Protein AF-A0A959JKE0-F1 (afdb_monomer_lite)

Secondary structure (DSSP, 8-state):
-HHHHHHHTT-TTTHHHHHHHHHHHHHHHHHHHHHHHTT-HHHHHHHHHHHHHHHHHHHHHHHHHHHHHHHHHHHS--S-------S--------PPPHHHHHHHHHHHHHHHHHHHHHHHHHS---HHHHHHHHHHHHHHHHHHHHHHHHHHHTT---HHHHHHHHHHHHHHHHHHTT---HHHHHHHHHHHHHHHHHHHHHHHHHHHHHH---PPP----PPPHHHHHHHHHHHHHHHHHHHS-----HHHHHHHHHHHHHHHHT-

Sequence (268 aa):
EDTLVALSNRNSDIEAFVMDKVHEIKYNLKESIDLLEARDVANGQERQRRTMKNVNDLALMMNESLENAQKQQSAGMPGSQMCNKPGGKGSGNSGGKPMDKITQGQQGLNESMQGMKDKMDKDGKNSAKDFAQAAARQAALRKALEELQGEKKEQGKGSEALDEIINNMDKIETELVNKRLNYETLKRMKDIETKLLEAEKAERQRELDEKRKSETAKDLPREVPNNIQEYLKKRQSEAEMYRSVTPSLKPYFKGLVDEYYHNVKSKK

Radius of gyration: 40.57 Å; chains: 1; bounding box: 83×71×111 Å

Foldseek 3Di:
DCVLQVVLVVPVVCNVVSVVLVVLLVVLQVVLVVCVVVVVNVSSVVSVVSNVVSVVVNVVVVVVVVVVVVVCVVVPDDDDDDPDPPDDDDDDPDPADQLVVLLVLLVVLLVLLVVQVVCCVPPVDDDLVSLVVSLVSLVVSLVSLVVVQVVCVVVVNHDVLSVVLSVLSVVLSVCSNVVHRDPVSSVSSVVSSVSSVVVNVVVVVVVVVVVVPDDDPDPDPPDDPPVVVVVVVVVVVVVVVVVVDDPPDDPVVVVVVVVVVVVVVVVD

pLDDT: mean 78.15, std 15.46, range [29.2, 96.12]

Structure (mmCIF, N/CA/C/O backbone):
data_AF-A0A959JKE0-F1
#
_entry.id   AF-A0A959JKE0-F1
#
loop_
_atom_site.group_PDB
_atom_site.id
_atom_site.type_symbol
_atom_site.label_atom_id
_atom_site.label_alt_id
_atom_site.label_comp_id
_atom_site.label_asym_id
_atom_site.label_entity_id
_atom_site.label_seq_id
_atom_site.pdbx_PDB_ins_code
_atom_site.Cartn_x
_atom_site.Cartn_y
_atom_site.Cartn_z
_atom_site.occupancy
_atom_site.B_iso_or_equiv
_atom_site.auth_seq_id
_atom_site.auth_comp_id
_atom_site.auth_asym_id
_atom_site.auth_atom_id
_atom_site.pdbx_PDB_model_num
ATOM 1 N N . GLU A 1 1 ? 6.530 -35.537 -15.701 1.00 51.47 1 GLU A N 1
ATOM 2 C CA . GLU A 1 1 ? 5.963 -35.009 -16.963 1.00 51.47 1 GLU A CA 1
ATOM 3 C C . GLU A 1 1 ? 4.459 -34.839 -16.849 1.00 51.47 1 GLU A C 1
ATOM 5 O O . GLU A 1 1 ? 3.981 -33.736 -17.075 1.00 51.47 1 GLU A O 1
ATOM 10 N N . ASP A 1 2 ? 3.751 -35.863 -16.368 1.00 55.09 2 ASP A N 1
ATOM 11 C CA . ASP A 1 2 ? 2.288 -35.849 -16.217 1.00 55.09 2 ASP A CA 1
ATOM 12 C C . ASP A 1 2 ? 1.711 -34.660 -15.445 1.00 55.09 2 ASP A C 1
ATOM 14 O O . ASP A 1 2 ? 0.627 -34.200 -15.772 1.00 55.09 2 ASP A O 1
ATOM 18 N N . THR A 1 3 ? 2.418 -34.102 -14.462 1.00 62.59 3 THR A N 1
ATOM 19 C CA . THR A 1 3 ? 1.923 -32.956 -13.683 1.00 62.59 3 THR A CA 1
ATOM 20 C C . THR A 1 3 ? 1.958 -31.633 -14.449 1.00 62.59 3 THR A C 1
ATOM 22 O O . THR A 1 3 ? 1.024 -30.849 -14.325 1.00 62.59 3 THR A O 1
ATOM 25 N N . LEU A 1 4 ? 2.990 -31.388 -15.264 1.00 60.16 4 LEU A N 1
ATOM 26 C CA . LEU A 1 4 ? 3.107 -30.189 -16.109 1.00 60.16 4 LEU A CA 1
ATOM 27 C C . LEU A 1 4 ? 2.159 -30.265 -17.306 1.00 60.16 4 LEU A C 1
ATOM 29 O O . LEU A 1 4 ? 1.491 -29.286 -17.624 1.00 60.16 4 LEU A O 1
ATOM 33 N N . VAL A 1 5 ? 2.052 -31.451 -17.910 1.00 61.19 5 VAL A N 1
ATOM 34 C CA . VAL A 1 5 ? 1.108 -31.731 -18.998 1.00 61.19 5 VAL A CA 1
ATOM 35 C C . VAL A 1 5 ? -0.338 -31.622 -18.501 1.00 61.19 5 VAL A C 1
ATOM 37 O O . VAL A 1 5 ? -1.156 -30.961 -19.130 1.00 61.19 5 VAL A O 1
ATOM 40 N N . ALA A 1 6 ? -0.659 -32.165 -17.322 1.00 59.91 6 ALA A N 1
ATOM 41 C CA . ALA A 1 6 ? -1.996 -32.037 -16.740 1.00 59.91 6 ALA A CA 1
ATOM 42 C C . ALA A 1 6 ? -2.356 -30.592 -16.348 1.00 59.91 6 ALA A C 1
ATOM 44 O O . ALA A 1 6 ? -3.530 -30.224 -16.412 1.00 59.91 6 ALA A O 1
ATOM 45 N N . LEU A 1 7 ? -1.376 -29.777 -15.935 1.00 57.88 7 LEU A N 1
ATOM 46 C CA . LEU A 1 7 ? -1.589 -28.358 -15.629 1.00 57.88 7 LEU A CA 1
ATOM 47 C C . LEU A 1 7 ? -1.808 -27.538 -16.910 1.00 57.88 7 LEU A C 1
ATOM 49 O O . LEU A 1 7 ? -2.709 -26.708 -16.964 1.00 57.88 7 LEU A O 1
ATOM 53 N N . SER A 1 8 ? -1.010 -27.826 -17.939 1.00 57.91 8 SER A N 1
ATOM 54 C CA . SER A 1 8 ? -1.093 -27.255 -19.284 1.00 57.91 8 SER A CA 1
ATOM 55 C C . SER A 1 8 ? -2.461 -27.507 -19.926 1.00 57.91 8 SER A C 1
ATOM 57 O O . SER A 1 8 ? -3.128 -26.570 -20.345 1.00 57.91 8 SER A O 1
ATOM 59 N N . ASN A 1 9 ? -2.951 -28.749 -19.882 1.00 57.84 9 ASN A N 1
ATOM 60 C CA . ASN A 1 9 ? -4.243 -29.129 -20.471 1.00 57.84 9 ASN A CA 1
ATOM 61 C C . ASN A 1 9 ? -5.458 -28.481 -19.777 1.00 57.84 9 ASN A C 1
ATOM 63 O O . ASN A 1 9 ? -6.570 -28.528 -20.300 1.00 57.84 9 ASN A O 1
ATOM 67 N N . ARG A 1 10 ? -5.287 -27.915 -18.573 1.00 58.91 10 ARG A N 1
ATOM 68 C CA . ARG A 1 10 ? -6.351 -27.193 -17.854 1.00 58.91 10 ARG A CA 1
ATOM 69 C C . ARG A 1 10 ? -6.475 -25.733 -18.269 1.00 58.91 10 ARG A C 1
ATOM 71 O O . ARG A 1 10 ? -7.485 -25.117 -17.939 1.00 58.91 10 ARG A O 1
ATOM 78 N N . ASN A 1 11 ? -5.468 -25.179 -18.938 1.00 61.31 11 ASN A N 1
ATOM 79 C CA . ASN A 1 11 ? -5.440 -23.779 -19.323 1.00 61.31 11 ASN A CA 1
ATOM 80 C C . ASN A 1 11 ? -4.884 -23.665 -20.750 1.00 61.31 11 ASN A C 1
ATOM 82 O O . ASN A 1 11 ? -3.677 -23.554 -20.962 1.00 61.31 11 ASN A O 1
ATOM 86 N N . SER A 1 12 ? -5.789 -23.729 -21.730 1.00 65.50 12 SER A N 1
ATOM 87 C CA . SER A 1 12 ? -5.483 -23.804 -23.168 1.00 65.50 12 SER A CA 1
ATOM 88 C C . SER A 1 12 ? -4.599 -22.661 -23.679 1.00 65.50 12 SER A C 1
ATOM 90 O O . SER A 1 12 ? -3.885 -22.825 -24.664 1.00 65.50 12 SER A O 1
ATOM 92 N N . ASP A 1 13 ? -4.602 -21.519 -22.991 1.00 65.56 13 ASP A N 1
ATOM 93 C CA . ASP A 1 13 ? -3.873 -20.315 -23.400 1.00 65.56 13 ASP A CA 1
ATOM 94 C C . ASP A 1 13 ? -2.356 -20.408 -23.161 1.00 65.56 13 ASP A C 1
ATOM 96 O O . ASP A 1 13 ? -1.587 -19.678 -23.785 1.00 65.56 13 ASP A O 1
ATOM 100 N N . ILE A 1 14 ? -1.902 -21.309 -22.281 1.00 72.00 14 ILE A N 1
ATOM 101 C CA . ILE A 1 14 ? -0.477 -21.462 -21.928 1.00 72.00 14 ILE A CA 1
ATOM 102 C C . ILE A 1 14 ? 0.140 -22.769 -22.437 1.00 72.00 14 ILE A C 1
ATOM 104 O O . ILE A 1 14 ? 1.357 -22.947 -22.368 1.00 72.00 14 ILE A O 1
ATOM 108 N N . GLU A 1 15 ? -0.675 -23.675 -22.975 1.00 74.38 15 GLU A N 1
ATOM 109 C CA . GLU A 1 15 ? -0.274 -25.038 -23.322 1.00 74.38 15 GLU A CA 1
ATOM 110 C C . GLU A 1 15 ? 0.848 -25.095 -24.362 1.00 74.38 15 GLU A C 1
ATOM 112 O O . GLU A 1 15 ? 1.877 -25.739 -24.141 1.00 74.38 15 GLU A O 1
ATOM 117 N N . ALA A 1 16 ? 0.699 -24.356 -25.464 1.00 79.06 16 ALA A N 1
ATOM 118 C CA . ALA A 1 16 ? 1.686 -24.341 -26.541 1.00 79.06 16 ALA A CA 1
ATOM 119 C C . ALA A 1 16 ? 3.067 -23.865 -26.058 1.00 79.06 16 ALA A C 1
ATOM 121 O O . ALA A 1 16 ? 4.090 -24.426 -26.445 1.00 79.06 16 ALA A O 1
ATOM 122 N N . PHE A 1 17 ? 3.100 -22.872 -25.165 1.00 80.69 17 PHE A N 1
ATOM 123 C CA . PHE A 1 17 ? 4.345 -22.325 -24.630 1.00 80.69 17 PHE A CA 1
ATOM 124 C C . PHE A 1 17 ? 5.009 -23.266 -23.615 1.00 80.69 17 PHE A C 1
ATOM 126 O O . PHE A 1 17 ? 6.226 -23.447 -23.649 1.00 80.69 17 PHE A O 1
ATOM 133 N N . VAL A 1 18 ? 4.229 -23.897 -22.724 1.00 81.94 18 VAL A N 1
ATOM 134 C CA . VAL A 1 18 ? 4.760 -24.891 -21.771 1.00 81.94 18 VAL A CA 1
ATOM 135 C C . VAL A 1 18 ? 5.381 -26.064 -22.519 1.00 81.94 18 VAL A C 1
ATOM 137 O O . VAL A 1 18 ? 6.495 -26.474 -22.194 1.00 81.94 18 VAL A O 1
ATOM 140 N N . MET A 1 19 ? 4.688 -26.591 -23.529 1.00 82.50 19 MET A N 1
ATOM 141 C CA . MET A 1 19 ? 5.170 -27.732 -24.307 1.00 82.50 19 MET A CA 1
ATOM 142 C C . MET A 1 19 ? 6.446 -27.407 -25.078 1.00 82.50 19 MET A C 1
ATOM 144 O O . MET A 1 19 ? 7.389 -28.200 -25.047 1.00 82.50 19 MET A O 1
ATOM 148 N N . ASP A 1 20 ? 6.504 -26.229 -25.698 1.00 85.88 20 ASP A N 1
ATOM 149 C CA . ASP A 1 20 ? 7.690 -25.752 -26.405 1.00 85.88 20 ASP A CA 1
ATOM 150 C C . ASP A 1 20 ? 8.896 -25.638 -25.457 1.00 85.88 20 ASP A C 1
ATOM 152 O O . ASP A 1 20 ? 9.941 -26.252 -25.682 1.00 85.88 20 ASP A O 1
ATOM 156 N N . LYS A 1 21 ? 8.729 -24.978 -24.302 1.00 87.62 21 LYS A N 1
ATOM 157 C CA . LYS A 1 21 ? 9.812 -24.831 -23.317 1.00 87.62 21 LYS A CA 1
ATOM 158 C C . LYS A 1 21 ? 10.261 -26.159 -22.724 1.00 87.62 21 LYS A C 1
ATOM 160 O O . LYS A 1 21 ? 11.461 -26.389 -22.587 1.00 87.62 21 LYS A O 1
ATOM 165 N N . VAL A 1 22 ? 9.331 -27.057 -22.401 1.00 88.81 22 VAL A N 1
ATOM 166 C CA . VAL A 1 22 ? 9.660 -28.402 -21.908 1.00 88.81 22 VAL A CA 1
ATOM 167 C C . VAL A 1 22 ? 10.432 -29.194 -22.965 1.00 88.81 22 VAL A C 1
ATOM 169 O O . VAL A 1 22 ? 11.399 -29.878 -22.623 1.00 88.81 22 VAL A O 1
ATOM 172 N N . HIS A 1 23 ? 10.057 -29.083 -24.241 1.00 90.25 23 HIS A N 1
ATOM 173 C CA . HIS A 1 23 ? 10.779 -29.728 -25.332 1.00 90.25 23 HIS A CA 1
ATOM 174 C C . HIS A 1 23 ? 12.205 -29.180 -25.466 1.00 90.25 23 HIS A C 1
ATOM 176 O O . HIS A 1 23 ? 13.163 -29.956 -25.478 1.00 90.25 23 HIS A O 1
ATOM 182 N N . GLU A 1 24 ? 12.373 -27.856 -25.466 1.00 90.50 24 GLU A N 1
ATOM 183 C CA . GLU A 1 24 ? 13.693 -27.225 -25.535 1.00 90.50 24 GLU A CA 1
ATOM 184 C C . GLU A 1 24 ? 14.582 -27.574 -24.328 1.00 90.50 24 GLU A C 1
ATOM 186 O O . GLU A 1 24 ? 15.791 -27.762 -24.487 1.00 90.50 24 GLU A O 1
ATOM 191 N N . ILE A 1 25 ? 14.012 -27.662 -23.120 1.00 92.88 25 ILE A N 1
ATOM 192 C CA . ILE A 1 25 ? 14.727 -28.076 -21.902 1.00 92.88 25 ILE A CA 1
ATOM 193 C C . ILE A 1 25 ? 15.246 -29.501 -22.070 1.00 92.88 25 ILE A C 1
ATOM 195 O O . ILE A 1 25 ? 16.433 -29.739 -21.861 1.00 92.88 25 ILE A O 1
ATOM 199 N N . LYS A 1 26 ? 14.389 -30.444 -22.481 1.00 92.00 26 LYS A N 1
ATOM 200 C CA . LYS A 1 26 ? 14.789 -31.845 -22.673 1.00 92.00 26 LYS A CA 1
ATOM 201 C C . LYS A 1 26 ? 15.846 -31.991 -23.758 1.00 92.00 26 LYS A C 1
ATOM 203 O O . LYS A 1 26 ? 16.821 -32.708 -23.553 1.00 92.00 26 LYS A O 1
ATOM 208 N N . TYR A 1 27 ? 15.664 -31.301 -24.882 1.00 94.31 27 TYR A N 1
ATOM 209 C CA . TYR A 1 27 ? 16.602 -31.336 -25.997 1.00 94.31 27 TYR A CA 1
ATOM 210 C C . TYR A 1 27 ? 17.987 -30.832 -25.575 1.00 94.31 27 TYR A C 1
ATOM 212 O O . TYR A 1 27 ? 18.976 -31.543 -25.727 1.00 94.31 27 TYR A O 1
ATOM 220 N N . ASN A 1 28 ? 18.067 -29.635 -24.979 1.00 94.44 28 ASN A N 1
ATOM 221 C CA . ASN A 1 28 ? 19.353 -29.069 -24.566 1.00 94.44 28 ASN A CA 1
ATOM 222 C C . ASN A 1 28 ? 19.976 -29.825 -23.388 1.00 94.44 28 ASN A C 1
ATOM 224 O O . ASN A 1 28 ? 21.196 -29.924 -23.321 1.00 94.44 28 ASN A O 1
ATOM 228 N N . LEU A 1 29 ? 19.171 -30.380 -22.477 1.00 93.06 29 LEU A N 1
ATOM 229 C CA . LEU A 1 29 ? 19.678 -31.201 -21.382 1.00 93.06 29 LEU A CA 1
ATOM 230 C C . LEU A 1 29 ? 20.298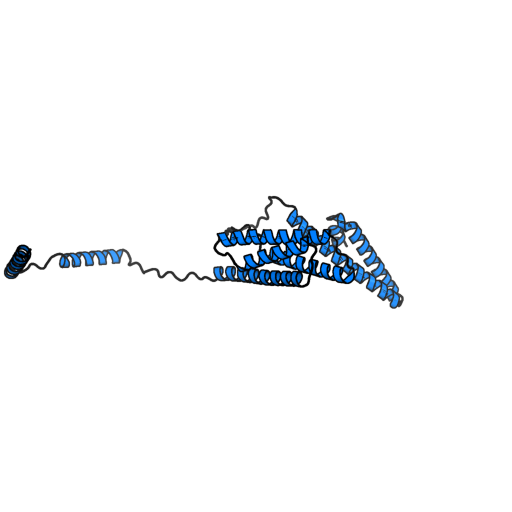 -32.500 -21.906 1.00 93.06 29 LEU A C 1
ATOM 232 O O . LEU A 1 29 ? 21.411 -32.830 -21.508 1.00 93.06 29 LEU A O 1
ATOM 236 N N . LYS A 1 30 ? 19.627 -33.195 -22.830 1.00 95.88 30 LYS A N 1
ATOM 237 C CA . LYS A 1 30 ? 20.151 -34.420 -23.441 1.00 95.88 30 LYS A CA 1
ATOM 238 C C . LYS A 1 30 ? 21.443 -34.154 -24.217 1.00 95.88 30 LYS A C 1
ATOM 240 O O . LYS A 1 30 ? 22.459 -34.759 -23.909 1.00 95.88 30 LYS A O 1
ATOM 245 N N . GLU A 1 31 ? 21.431 -33.169 -25.113 1.00 96.12 31 GLU A N 1
ATOM 246 C CA . GLU A 1 31 ? 22.627 -32.762 -25.863 1.00 96.12 31 GLU A CA 1
ATOM 247 C C . GLU A 1 31 ? 23.769 -32.326 -24.938 1.00 96.12 31 GLU A C 1
ATOM 249 O O . GLU A 1 31 ? 24.928 -32.624 -25.200 1.00 96.12 31 GLU A O 1
ATOM 254 N N . SER A 1 32 ? 23.470 -31.647 -23.821 1.00 96.00 32 SER A N 1
ATOM 255 C CA . SER A 1 32 ? 24.512 -31.284 -22.855 1.00 96.00 32 SER A CA 1
ATOM 256 C C . SER A 1 32 ? 25.169 -32.508 -22.222 1.00 96.00 32 SER A C 1
ATOM 258 O O . SER A 1 32 ? 26.376 -32.491 -22.014 1.00 96.00 32 SER A O 1
ATOM 260 N N . ILE A 1 33 ? 24.405 -33.566 -21.939 1.00 93.62 33 ILE A N 1
ATOM 261 C CA . ILE A 1 33 ? 24.932 -34.809 -21.366 1.00 93.62 33 ILE A CA 1
ATOM 262 C C . ILE A 1 33 ? 25.794 -35.530 -22.404 1.00 93.62 33 ILE A C 1
ATOM 264 O O . ILE A 1 33 ? 26.927 -35.877 -22.085 1.00 93.62 33 ILE A O 1
ATOM 268 N N . ASP A 1 34 ? 25.308 -35.655 -23.642 1.00 95.81 34 ASP A N 1
ATOM 269 C CA . ASP A 1 34 ? 26.030 -36.315 -24.738 1.00 95.81 34 ASP A CA 1
ATOM 270 C C . ASP A 1 34 ? 27.361 -35.588 -25.048 1.00 95.81 34 ASP A C 1
ATOM 272 O O . ASP A 1 34 ? 28.412 -36.215 -25.207 1.00 95.81 34 ASP A O 1
ATOM 276 N N . LEU A 1 35 ? 27.359 -34.248 -25.045 1.00 95.69 35 LEU A N 1
ATOM 277 C CA . LEU A 1 35 ? 28.565 -33.427 -25.227 1.00 95.69 35 LEU A CA 1
ATOM 278 C C . LEU A 1 35 ? 29.542 -33.549 -24.051 1.00 95.69 35 LEU A C 1
ATOM 280 O O . LEU A 1 35 ? 30.754 -33.630 -24.258 1.00 95.69 35 LEU A O 1
ATOM 284 N N . LEU A 1 36 ? 29.038 -33.585 -22.814 1.00 92.19 36 LEU A N 1
ATOM 285 C CA . LEU A 1 36 ? 29.873 -33.769 -21.625 1.00 92.19 36 LEU A CA 1
ATOM 286 C C . LEU A 1 36 ? 30.485 -35.177 -21.567 1.00 92.19 36 LEU A C 1
ATOM 288 O O . LEU A 1 36 ? 31.644 -35.309 -21.169 1.00 92.19 36 LEU A O 1
ATOM 292 N N . GLU A 1 37 ? 29.758 -36.207 -22.006 1.00 94.38 37 GLU A N 1
ATOM 293 C CA . GLU A 1 37 ? 30.261 -37.579 -22.150 1.00 94.38 37 GLU A CA 1
ATOM 294 C C . GLU A 1 37 ? 31.375 -37.654 -23.206 1.00 94.38 37 GLU A C 1
ATOM 296 O O . GLU A 1 37 ? 32.423 -38.259 -22.971 1.00 94.38 37 GLU A O 1
ATOM 301 N N . ALA A 1 38 ? 31.218 -36.927 -24.315 1.00 95.25 38 ALA A N 1
ATOM 302 C CA . ALA A 1 38 ? 32.244 -36.761 -25.344 1.00 95.25 38 ALA A CA 1
ATOM 303 C C . ALA A 1 38 ? 33.410 -35.827 -24.941 1.00 95.25 38 ALA A C 1
ATOM 305 O O . ALA A 1 38 ? 34.308 -35.589 -25.750 1.00 95.25 38 ALA A O 1
ATOM 306 N N . ARG A 1 39 ? 33.431 -35.307 -23.699 1.00 93.94 39 ARG A N 1
ATOM 307 C CA . ARG A 1 39 ? 34.392 -34.309 -23.178 1.00 93.94 39 ARG A CA 1
ATOM 308 C C . ARG A 1 39 ? 34.401 -32.961 -23.915 1.00 93.94 39 ARG A C 1
ATOM 310 O O . ARG A 1 39 ? 35.318 -32.163 -23.712 1.00 93.94 39 ARG A O 1
ATOM 317 N N . ASP A 1 40 ? 33.372 -32.647 -24.693 1.00 94.62 40 ASP A N 1
ATOM 318 C CA . ASP A 1 40 ? 33.167 -31.314 -25.262 1.00 94.62 40 ASP A CA 1
ATOM 319 C C . ASP A 1 40 ? 32.500 -30.388 -24.230 1.00 94.62 40 ASP A C 1
ATOM 321 O O . ASP A 1 40 ? 31.307 -30.071 -24.263 1.00 94.62 40 ASP A O 1
ATOM 325 N N . VAL A 1 41 ? 33.305 -29.979 -23.248 1.00 91.69 41 VAL A N 1
ATOM 326 C CA . VAL A 1 41 ? 32.841 -29.216 -22.082 1.00 91.69 41 VAL A CA 1
ATOM 327 C C . VAL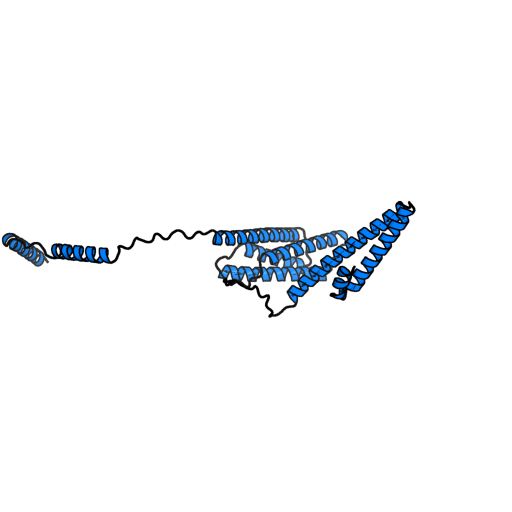 A 1 41 ? 32.309 -27.838 -22.474 1.00 91.69 41 VAL A C 1
ATOM 329 O O . VAL A 1 41 ? 31.348 -27.369 -21.870 1.00 91.69 41 VAL A O 1
ATOM 332 N N . ALA A 1 42 ? 32.893 -27.191 -23.485 1.00 91.75 42 ALA A N 1
ATOM 333 C CA . ALA A 1 42 ? 32.505 -25.839 -23.883 1.00 91.75 42 ALA A CA 1
ATOM 334 C C . ALA A 1 42 ? 31.080 -25.809 -24.457 1.00 91.75 42 ALA A C 1
ATOM 336 O O . ALA A 1 42 ? 30.241 -25.029 -23.997 1.00 91.75 42 ALA A O 1
ATOM 337 N N . ASN A 1 43 ? 30.779 -26.705 -25.403 1.00 90.81 43 ASN A N 1
ATOM 338 C CA . ASN A 1 43 ? 29.440 -26.798 -25.983 1.00 90.81 43 ASN A CA 1
ATOM 339 C C . ASN A 1 43 ? 28.434 -27.390 -24.981 1.00 90.81 43 ASN A C 1
ATOM 341 O O . ASN A 1 43 ? 27.292 -26.926 -24.904 1.00 90.81 43 ASN A O 1
ATOM 345 N N . GLY A 1 44 ? 28.859 -28.350 -24.149 1.00 93.06 44 GLY A N 1
ATOM 346 C CA . GLY A 1 44 ? 28.035 -28.907 -23.073 1.00 93.06 44 GLY A CA 1
ATOM 347 C C . GLY A 1 44 ? 27.580 -27.848 -22.062 1.00 93.06 44 GLY A C 1
ATOM 348 O O . GLY A 1 44 ? 26.393 -27.766 -21.739 1.00 93.06 44 GLY A O 1
ATOM 349 N N . GLN A 1 45 ? 28.488 -26.969 -21.623 1.00 89.88 45 GLN A N 1
ATOM 350 C CA . GLN A 1 45 ? 28.175 -25.851 -20.724 1.00 89.88 45 GLN A CA 1
ATOM 351 C C . GLN A 1 45 ? 27.219 -24.837 -21.358 1.00 89.88 45 GLN A C 1
ATOM 353 O O . GLN A 1 45 ? 26.306 -24.342 -20.689 1.00 89.88 45 GLN A O 1
ATOM 358 N N . GLU A 1 46 ? 27.385 -24.533 -22.647 1.00 92.31 46 GLU A N 1
ATOM 359 C CA . GLU A 1 46 ? 26.475 -23.627 -23.347 1.00 92.31 46 GLU A CA 1
ATOM 360 C C . GLU A 1 46 ? 25.045 -24.185 -23.373 1.00 92.31 46 GLU A C 1
ATOM 362 O O . GLU A 1 46 ? 24.086 -23.470 -23.055 1.00 92.31 46 GLU A O 1
ATOM 367 N N . ARG A 1 47 ? 24.899 -25.476 -23.695 1.00 93.69 47 ARG A N 1
ATOM 368 C CA . ARG A 1 47 ? 23.612 -26.184 -23.681 1.00 93.69 47 ARG A CA 1
ATOM 369 C C . ARG A 1 47 ? 23.002 -26.211 -22.284 1.00 93.69 47 ARG A C 1
ATOM 371 O O . ARG A 1 47 ? 21.828 -25.878 -22.141 1.00 93.69 47 ARG A O 1
ATOM 378 N N . GLN A 1 48 ? 23.799 -26.474 -21.250 1.00 90.31 48 GLN A N 1
ATOM 379 C CA . GLN A 1 48 ? 23.360 -26.393 -19.854 1.00 90.31 48 GLN A CA 1
ATOM 380 C C . GLN A 1 48 ? 22.826 -25.000 -19.489 1.00 90.31 48 GLN A C 1
ATOM 382 O O . GLN A 1 48 ? 21.771 -24.875 -18.865 1.00 90.31 48 GLN A O 1
ATOM 387 N N . ARG A 1 49 ? 23.505 -23.931 -19.924 1.00 88.44 49 ARG A N 1
ATOM 388 C CA . ARG A 1 49 ? 23.055 -22.551 -19.689 1.00 88.44 49 ARG A CA 1
ATOM 389 C C . ARG A 1 49 ? 21.732 -22.253 -20.399 1.00 88.44 49 ARG A C 1
ATOM 391 O O . ARG A 1 49 ? 20.886 -21.558 -19.838 1.00 88.44 49 ARG A O 1
ATOM 398 N N . ARG A 1 50 ? 21.530 -22.789 -21.609 1.00 89.25 50 ARG A N 1
ATOM 399 C CA . ARG A 1 50 ? 20.250 -22.696 -22.337 1.00 89.25 50 ARG A CA 1
ATOM 400 C C . ARG A 1 50 ? 19.135 -23.443 -21.603 1.00 89.25 50 ARG A C 1
ATOM 402 O O . ARG A 1 50 ? 18.047 -22.895 -21.466 1.00 89.25 50 ARG A O 1
ATOM 409 N N . THR A 1 51 ? 19.420 -24.621 -21.051 1.00 92.56 51 THR A N 1
ATOM 410 C CA . THR A 1 51 ? 18.481 -25.358 -20.193 1.00 92.56 51 THR A CA 1
ATOM 411 C C . THR A 1 51 ? 18.073 -24.525 -18.976 1.00 92.56 51 THR A C 1
ATOM 413 O O . THR A 1 51 ? 16.882 -24.355 -18.736 1.00 92.56 51 THR A O 1
ATOM 416 N N . MET A 1 52 ? 19.029 -23.928 -18.256 1.00 88.00 52 MET A N 1
ATOM 417 C CA . MET A 1 52 ? 18.737 -23.077 -17.091 1.00 88.00 52 MET A CA 1
ATOM 418 C C . MET A 1 52 ? 17.912 -21.838 -17.453 1.00 88.00 52 MET A C 1
ATOM 420 O O . MET A 1 52 ? 16.992 -21.475 -16.724 1.00 88.00 52 MET A O 1
ATOM 424 N N . LYS A 1 53 ? 18.201 -21.210 -18.600 1.00 89.25 53 LYS A N 1
ATOM 425 C CA . LYS A 1 53 ? 17.393 -20.100 -19.118 1.00 89.25 53 LYS A CA 1
ATOM 426 C C . LYS A 1 53 ? 15.950 -20.545 -19.366 1.00 89.25 53 LYS A C 1
ATOM 428 O O . LYS A 1 53 ? 15.030 -19.916 -18.862 1.00 89.25 53 LYS A O 1
ATOM 433 N N . ASN A 1 54 ? 15.759 -21.650 -20.081 1.00 88.44 54 ASN A N 1
ATOM 434 C CA . ASN A 1 54 ? 14.426 -22.132 -20.426 1.00 88.44 54 ASN A CA 1
ATOM 435 C C . ASN A 1 54 ? 13.626 -22.596 -19.199 1.00 88.44 54 ASN A C 1
ATOM 437 O O . ASN A 1 54 ? 12.412 -22.422 -19.172 1.00 88.44 54 ASN A O 1
ATOM 441 N N . VAL A 1 55 ? 14.288 -23.136 -18.170 1.00 87.44 55 VAL A N 1
ATOM 442 C CA . VAL A 1 55 ? 13.658 -23.454 -16.875 1.00 87.44 55 VAL A CA 1
ATOM 443 C C . VAL A 1 55 ? 13.173 -22.185 -16.171 1.00 87.44 55 VAL A C 1
ATOM 445 O O . VAL A 1 55 ? 12.054 -22.166 -15.664 1.00 87.44 55 VAL A O 1
ATOM 448 N N . ASN A 1 56 ? 13.974 -21.117 -16.169 1.00 84.75 56 ASN A N 1
ATOM 449 C CA . ASN A 1 56 ? 13.575 -19.838 -15.580 1.00 84.75 56 ASN A CA 1
ATOM 450 C C . ASN A 1 56 ? 12.427 -19.184 -16.360 1.00 84.75 56 ASN A C 1
ATOM 452 O O . ASN A 1 56 ? 11.476 -18.711 -15.743 1.00 84.75 56 ASN A O 1
ATOM 456 N N . ASP A 1 57 ? 12.486 -19.210 -17.694 1.00 83.19 57 ASP A N 1
ATOM 457 C CA . ASP A 1 57 ? 11.422 -18.693 -18.563 1.00 83.19 57 ASP A CA 1
ATOM 458 C C . ASP A 1 57 ? 10.106 -19.467 -18.338 1.00 83.19 57 ASP A C 1
ATOM 460 O O . ASP A 1 57 ? 9.032 -18.870 -18.251 1.00 83.19 57 ASP A O 1
ATOM 464 N N . LEU A 1 58 ? 10.182 -20.794 -18.171 1.00 84.62 58 LEU A N 1
ATOM 465 C CA . LEU A 1 58 ? 9.031 -21.636 -17.838 1.00 84.62 58 LEU A CA 1
ATOM 466 C C . LEU A 1 58 ? 8.467 -21.305 -16.448 1.00 84.62 58 LEU A C 1
ATOM 468 O O . LEU A 1 58 ? 7.258 -21.145 -16.306 1.00 84.62 58 LEU A O 1
ATOM 472 N N . ALA A 1 59 ? 9.321 -21.172 -15.430 1.00 81.62 59 ALA A N 1
ATOM 473 C CA . ALA A 1 59 ? 8.899 -20.849 -14.068 1.00 81.62 59 ALA A CA 1
ATOM 474 C C . ALA A 1 59 ? 8.251 -19.458 -13.971 1.00 81.62 59 ALA A C 1
ATOM 476 O O . ALA A 1 59 ? 7.239 -19.296 -13.289 1.00 81.62 59 ALA A O 1
ATOM 477 N N . LEU A 1 60 ? 8.804 -18.471 -14.683 1.00 82.31 60 LEU A N 1
ATOM 478 C CA . LEU A 1 60 ? 8.246 -17.124 -14.761 1.00 82.31 60 LEU A CA 1
ATOM 479 C C . LEU A 1 60 ? 6.842 -17.150 -15.370 1.00 82.31 60 LEU A C 1
ATOM 481 O O . LEU A 1 60 ? 5.907 -16.632 -14.767 1.00 82.31 60 LEU A O 1
ATOM 485 N N . MET A 1 61 ? 6.676 -17.828 -16.507 1.00 79.81 61 MET A N 1
ATOM 486 C CA . MET A 1 61 ? 5.373 -17.932 -17.164 1.00 79.81 61 MET A CA 1
ATOM 487 C C . MET A 1 61 ? 4.362 -18.695 -16.295 1.00 79.81 61 MET A C 1
ATOM 489 O O . MET A 1 61 ? 3.213 -18.279 -16.164 1.00 79.81 61 MET A O 1
ATOM 493 N N . MET A 1 62 ? 4.782 -19.770 -15.618 1.00 76.25 62 MET A N 1
ATOM 494 C CA . MET A 1 62 ? 3.908 -20.491 -14.687 1.00 76.25 62 MET A CA 1
ATOM 495 C C . MET A 1 62 ? 3.436 -19.598 -13.531 1.00 76.25 62 MET A C 1
ATOM 497 O O . MET A 1 62 ? 2.246 -19.626 -13.213 1.00 76.25 62 MET A O 1
ATOM 501 N N . ASN A 1 63 ? 4.318 -18.771 -12.960 1.00 75.81 63 ASN A N 1
ATOM 502 C CA . ASN A 1 63 ? 3.955 -17.797 -11.926 1.00 75.81 63 ASN A CA 1
ATOM 503 C C . ASN A 1 63 ? 2.982 -16.733 -12.451 1.00 75.81 63 ASN A C 1
ATOM 505 O O . ASN A 1 63 ? 1.964 -16.481 -11.810 1.00 75.81 63 ASN A O 1
ATOM 509 N N . GLU A 1 64 ? 3.235 -16.170 -13.634 1.00 74.06 64 GLU A N 1
ATOM 510 C CA . GLU A 1 64 ? 2.334 -15.199 -14.269 1.00 74.06 64 GLU A CA 1
ATOM 511 C C . GLU A 1 64 ? 0.961 -15.814 -14.578 1.00 74.06 64 GLU A C 1
ATOM 513 O O . GLU A 1 64 ? -0.076 -15.181 -14.368 1.00 74.06 64 GLU A O 1
ATOM 518 N N . SER A 1 65 ? 0.924 -17.072 -15.026 1.00 71.88 65 SER A N 1
ATOM 519 C CA . SER A 1 65 ? -0.327 -17.783 -15.302 1.00 71.88 65 SER A CA 1
ATOM 520 C C . SER A 1 65 ? -1.121 -18.086 -14.027 1.00 71.88 65 SER A C 1
ATOM 522 O O . SER A 1 65 ? -2.342 -17.944 -14.028 1.00 71.88 65 SER A O 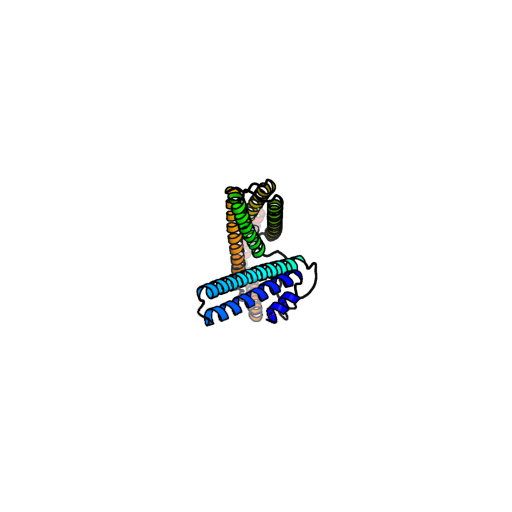1
ATOM 524 N N . LEU A 1 66 ? -0.446 -18.446 -12.927 1.00 67.00 66 LEU A N 1
ATOM 525 C CA . LEU A 1 66 ? -1.067 -18.677 -11.621 1.00 67.00 66 LEU A CA 1
ATOM 526 C C . LEU A 1 66 ? -1.622 -17.378 -11.046 1.00 67.00 66 LEU A C 1
ATOM 528 O O . LEU A 1 66 ? -2.744 -17.356 -10.544 1.00 67.00 66 LEU A O 1
ATOM 532 N N . GLU A 1 67 ? -0.873 -16.286 -11.171 1.00 71.19 67 GLU A N 1
ATOM 533 C CA . GLU A 1 67 ? -1.310 -14.968 -10.731 1.00 71.19 67 GLU A CA 1
ATOM 534 C C . GLU A 1 67 ? -2.517 -14.481 -11.547 1.00 71.19 67 GLU A C 1
ATOM 536 O O . GLU A 1 67 ? -3.494 -13.982 -10.983 1.00 71.19 67 GLU A O 1
ATOM 541 N N . ASN A 1 68 ? -2.501 -14.684 -12.868 1.00 66.44 68 ASN A N 1
ATOM 542 C CA . ASN A 1 68 ? -3.631 -14.368 -13.739 1.00 66.44 68 ASN A CA 1
ATOM 543 C C . ASN A 1 68 ? -4.851 -15.247 -13.433 1.00 66.44 68 ASN A C 1
ATOM 545 O O . ASN A 1 68 ? -5.954 -14.717 -13.315 1.00 66.44 68 ASN A O 1
ATOM 549 N N . ALA A 1 69 ? -4.668 -16.550 -13.206 1.00 64.25 69 ALA A N 1
ATOM 550 C CA . ALA A 1 69 ? -5.743 -17.460 -12.817 1.00 64.25 69 ALA A CA 1
ATOM 551 C C . ALA A 1 69 ? -6.346 -17.088 -11.451 1.00 64.25 69 ALA A C 1
ATOM 553 O O . ALA A 1 69 ? -7.566 -17.066 -11.299 1.00 64.25 69 ALA A O 1
ATOM 554 N N . GLN A 1 70 ? -5.520 -16.711 -10.472 1.00 60.88 70 GLN A N 1
ATOM 555 C CA . GLN A 1 70 ? -5.969 -16.265 -9.151 1.00 60.88 70 GLN A CA 1
ATOM 556 C C . GLN A 1 70 ? -6.713 -14.920 -9.224 1.00 60.88 70 GLN A C 1
ATOM 558 O O . GLN A 1 70 ? -7.729 -14.725 -8.546 1.00 60.88 70 GLN A O 1
ATOM 563 N N . LYS A 1 71 ? -6.267 -14.005 -10.096 1.00 67.06 71 LYS A N 1
ATOM 564 C CA . LYS A 1 71 ? -6.964 -12.742 -10.394 1.00 67.06 71 LYS A CA 1
ATOM 565 C C . LYS A 1 71 ? -8.290 -12.972 -11.115 1.00 67.06 71 LYS A C 1
ATOM 567 O O . LYS A 1 71 ? -9.277 -12.325 -10.777 1.00 67.06 71 LYS A O 1
ATOM 572 N N . GLN A 1 72 ? -8.349 -13.916 -12.049 1.00 54.91 72 GLN A N 1
ATOM 573 C CA . GLN A 1 72 ? -9.560 -14.238 -12.804 1.00 54.91 72 GLN A CA 1
ATOM 574 C C . GLN A 1 72 ? -10.579 -15.009 -11.952 1.00 54.91 72 GLN A C 1
ATOM 576 O O . GLN A 1 72 ? -11.774 -14.732 -12.027 1.00 54.91 72 GLN A O 1
ATOM 581 N N . GLN A 1 73 ? -10.120 -15.863 -11.035 1.00 48.56 73 GLN A N 1
ATOM 582 C CA . GLN A 1 73 ? -10.958 -16.493 -10.011 1.00 48.56 73 GLN A CA 1
ATOM 583 C C . GLN A 1 73 ? -11.495 -15.474 -8.989 1.00 48.56 73 GLN A C 1
ATOM 585 O O . GLN A 1 73 ? -12.599 -15.635 -8.477 1.00 48.56 73 GLN A O 1
ATOM 590 N N . SER A 1 74 ? -10.758 -14.385 -8.746 1.00 50.12 74 SER A N 1
ATOM 591 C CA . SER A 1 74 ? -11.202 -13.270 -7.894 1.00 50.12 74 SER A CA 1
ATOM 592 C C . SER A 1 74 ? -12.136 -12.282 -8.611 1.00 50.12 74 SER A C 1
ATOM 594 O O . SER A 1 74 ? -12.871 -11.555 -7.947 1.00 50.12 74 SER A O 1
ATOM 596 N N . ALA A 1 75 ? -12.124 -12.248 -9.947 1.00 48.50 75 ALA A N 1
ATOM 597 C CA . ALA A 1 75 ? -12.948 -11.356 -10.768 1.00 48.50 75 ALA A CA 1
ATOM 598 C C . ALA A 1 75 ? -14.194 -12.039 -11.374 1.00 48.50 75 ALA A C 1
ATOM 600 O O . ALA A 1 75 ? -15.091 -11.350 -11.854 1.00 48.50 75 ALA A O 1
ATOM 601 N N . GLY A 1 76 ? -14.259 -13.376 -11.359 1.00 41.47 76 GLY A N 1
ATOM 602 C CA . GLY A 1 76 ? -15.241 -14.174 -12.104 1.00 41.47 76 GLY A CA 1
ATOM 603 C C . GLY A 1 76 ? -16.424 -14.763 -11.326 1.00 41.47 76 GLY A C 1
ATOM 604 O O . GLY A 1 76 ? -17.200 -15.495 -11.931 1.00 41.47 76 GLY A O 1
ATOM 605 N N . MET A 1 77 ? -16.609 -14.486 -10.028 1.00 41.47 77 MET A N 1
ATOM 606 C CA . MET A 1 77 ? -17.785 -14.979 -9.285 1.00 41.47 77 MET A CA 1
ATOM 607 C C . MET A 1 77 ? -18.671 -13.852 -8.735 1.00 41.47 77 MET A C 1
ATOM 609 O O . MET A 1 77 ? -18.431 -13.360 -7.630 1.00 41.47 77 MET A O 1
ATOM 613 N N . PRO A 1 78 ? -19.757 -13.487 -9.440 1.00 45.47 78 PRO A N 1
ATOM 614 C CA . PRO A 1 78 ? -20.928 -12.901 -8.814 1.00 45.47 78 PRO A CA 1
ATOM 615 C C . PRO A 1 78 ? -21.776 -14.025 -8.193 1.00 45.47 78 PRO A C 1
ATOM 617 O O . PRO A 1 78 ? -22.511 -14.712 -8.888 1.00 45.47 78 PRO A O 1
ATOM 620 N N . GLY A 1 79 ? -21.692 -14.192 -6.871 1.00 44.28 79 GLY A N 1
ATOM 621 C CA . GLY A 1 79 ? -22.714 -14.891 -6.083 1.00 44.28 79 GLY A CA 1
ATOM 622 C C . GLY A 1 79 ? -22.686 -16.430 -6.071 1.00 44.28 79 GLY A C 1
ATOM 623 O O . GLY A 1 79 ? -22.760 -17.108 -7.086 1.00 44.28 79 GLY A O 1
ATOM 624 N N . SER A 1 80 ? -22.718 -16.969 -4.849 1.00 50.44 80 SER A N 1
ATOM 625 C CA . SER A 1 80 ? -23.074 -18.348 -4.474 1.00 50.44 80 SER A CA 1
ATOM 626 C C . SER A 1 80 ? -22.168 -19.490 -4.965 1.00 50.44 80 SER A C 1
ATOM 628 O O . SER A 1 80 ? -22.369 -20.049 -6.033 1.00 50.44 80 SER A O 1
ATOM 630 N N . GLN A 1 81 ? -21.268 -19.956 -4.093 1.00 36.47 81 GLN A N 1
ATOM 631 C CA . GLN A 1 81 ? -21.339 -21.323 -3.558 1.00 36.47 81 GLN A CA 1
ATOM 632 C C . GLN A 1 81 ? -20.336 -21.538 -2.416 1.00 36.47 81 GLN A C 1
ATOM 634 O O . GLN A 1 81 ? -19.139 -21.296 -2.513 1.00 36.47 81 GLN A O 1
ATOM 639 N N . MET A 1 82 ? -20.920 -21.985 -1.310 1.00 38.72 82 MET A N 1
ATOM 640 C CA . MET A 1 82 ? -20.358 -22.598 -0.114 1.00 38.72 82 MET A CA 1
ATOM 641 C C . MET A 1 82 ? -18.986 -23.280 -0.278 1.00 38.72 82 MET A C 1
ATOM 643 O O . MET A 1 82 ? -18.865 -24.287 -0.969 1.00 38.72 82 MET A O 1
ATOM 647 N N . CYS A 1 83 ? -18.011 -22.863 0.534 1.00 36.31 83 CYS A N 1
ATOM 648 C CA . CYS A 1 83 ? -17.136 -23.823 1.201 1.00 36.31 83 CYS A CA 1
ATOM 649 C C . CYS A 1 83 ? -17.700 -24.046 2.608 1.00 36.31 83 CYS A C 1
ATOM 651 O O . CYS A 1 83 ? -17.658 -23.163 3.467 1.00 36.31 83 CYS A O 1
ATOM 653 N N . ASN A 1 84 ? -18.292 -25.222 2.808 1.00 38.06 84 ASN A N 1
ATOM 654 C CA . ASN A 1 84 ? -18.694 -25.718 4.113 1.00 38.06 84 ASN A CA 1
ATOM 655 C C . ASN A 1 84 ? -17.448 -25.924 4.977 1.00 38.06 84 ASN A C 1
ATOM 657 O O . ASN A 1 84 ? -16.708 -26.887 4.797 1.00 38.06 84 ASN A O 1
ATOM 661 N N . LYS A 1 85 ? -17.258 -25.047 5.961 1.00 39.19 85 LYS A N 1
ATOM 662 C CA . LYS A 1 85 ? -16.504 -25.371 7.169 1.00 39.19 85 LYS A CA 1
ATOM 663 C C . LYS A 1 85 ? -17.453 -26.148 8.094 1.00 39.19 85 LYS A C 1
ATOM 665 O O . LYS A 1 85 ? -18.405 -25.542 8.590 1.00 39.19 85 LYS A O 1
ATOM 670 N N . PRO A 1 86 ? -17.275 -27.464 8.319 1.00 34.12 86 PRO A N 1
ATOM 671 C CA . PRO A 1 86 ? -18.081 -28.163 9.303 1.00 34.12 86 PRO A CA 1
ATOM 672 C C . PRO A 1 86 ? -17.618 -27.713 10.690 1.00 34.12 86 PRO A C 1
ATOM 674 O O . PRO A 1 86 ? -16.485 -27.954 11.093 1.00 34.12 86 PRO A O 1
ATOM 677 N N . GLY A 1 87 ? -18.519 -27.050 11.410 1.00 29.20 87 GLY A N 1
ATOM 678 C CA . GLY A 1 87 ? -18.407 -26.848 12.851 1.00 29.20 87 GLY A CA 1
ATOM 679 C C . GLY A 1 87 ? -17.766 -25.529 13.272 1.00 29.20 87 GLY A C 1
ATOM 680 O O . GLY A 1 87 ? -16.563 -25.319 13.144 1.00 29.20 87 GLY A O 1
ATOM 681 N N . GLY A 1 88 ? -18.593 -24.670 13.866 1.00 30.69 88 GLY A N 1
ATOM 682 C CA . GLY A 1 88 ? -18.141 -23.528 14.656 1.00 30.69 88 GLY A CA 1
ATOM 683 C C . GLY A 1 88 ? -18.967 -22.278 14.407 1.00 30.69 88 GLY A C 1
ATOM 684 O O . GLY A 1 88 ? -18.527 -21.380 13.699 1.00 30.69 88 GLY A O 1
ATOM 685 N N . LYS A 1 89 ? -20.163 -22.217 15.006 1.00 39.78 89 LYS A N 1
ATOM 686 C CA . LYS A 1 89 ? -20.908 -20.966 15.197 1.00 39.78 89 LYS A CA 1
ATOM 687 C C . LYS A 1 89 ? -19.989 -19.939 15.868 1.00 39.78 89 LYS A C 1
ATOM 689 O O . LYS A 1 89 ? -19.558 -20.154 16.995 1.00 39.78 89 LYS A O 1
ATOM 694 N N . GLY A 1 90 ? -19.748 -18.825 15.192 1.00 31.03 90 GLY A N 1
ATOM 695 C CA . GLY A 1 90 ? -19.106 -17.644 15.753 1.00 31.03 90 GLY A CA 1
ATOM 696 C C . GLY A 1 90 ? -19.348 -16.468 14.821 1.00 31.03 90 GLY A C 1
ATOM 697 O O . GLY A 1 90 ? -18.961 -16.522 13.659 1.00 31.03 90 GLY A O 1
ATOM 698 N N . SER A 1 91 ? -20.063 -15.460 15.317 1.00 42.31 91 SER A N 1
ATOM 699 C CA . SER A 1 91 ? -20.419 -14.220 14.629 1.00 42.31 91 SER A CA 1
ATOM 700 C C . SER A 1 91 ? -19.260 -13.626 13.825 1.00 42.31 91 SER A C 1
ATOM 702 O O . SER A 1 91 ? -18.212 -13.318 14.384 1.00 42.31 91 SER A O 1
ATOM 704 N N . GLY A 1 92 ? -19.479 -13.412 12.529 1.00 31.84 92 GLY A N 1
ATOM 705 C CA . GLY A 1 92 ? -18.560 -12.710 11.636 1.00 31.84 92 GLY A CA 1
ATOM 706 C C . GLY A 1 92 ? -19.334 -11.722 10.778 1.00 31.84 92 GLY A C 1
ATOM 707 O O . GLY A 1 92 ? -19.574 -11.967 9.603 1.00 31.84 92 GLY A O 1
ATOM 708 N N . ASN A 1 93 ? -19.781 -10.635 11.399 1.00 46.19 93 ASN A N 1
ATOM 709 C CA . ASN A 1 93 ? -20.213 -9.439 10.691 1.00 46.19 93 ASN A CA 1
ATOM 710 C C . ASN A 1 93 ? -18.942 -8.699 10.249 1.00 46.19 93 ASN A C 1
ATOM 712 O O . ASN A 1 93 ? -18.162 -8.359 11.136 1.00 46.19 93 ASN A O 1
ATOM 716 N N . SER A 1 94 ? -18.715 -8.520 8.940 1.00 36.72 94 SER A N 1
ATOM 717 C CA . SER A 1 94 ? -17.928 -7.447 8.277 1.00 36.72 94 SER A CA 1
ATOM 718 C C . SER A 1 94 ? -17.513 -7.906 6.876 1.00 36.72 94 SER A C 1
ATOM 720 O O . SER A 1 94 ? -16.533 -8.627 6.708 1.00 36.72 94 SER A O 1
ATOM 722 N N . GLY A 1 95 ? -18.271 -7.494 5.862 1.00 36.38 95 GLY A N 1
ATOM 723 C CA . GLY A 1 95 ? -17.969 -7.708 4.444 1.00 36.38 95 GLY A CA 1
ATOM 724 C C . GLY A 1 95 ? -16.977 -6.697 3.855 1.00 36.38 95 GLY A C 1
ATOM 725 O O . GLY A 1 95 ? -17.039 -6.442 2.657 1.00 36.38 95 GLY A O 1
ATOM 726 N N . GLY A 1 96 ? -16.084 -6.123 4.665 1.00 45.31 96 GLY A N 1
ATOM 727 C CA . GLY A 1 96 ? -15.073 -5.174 4.205 1.00 45.31 96 GLY A CA 1
ATOM 728 C C . GLY A 1 96 ? -13.906 -5.895 3.530 1.00 45.31 96 GLY A C 1
ATOM 729 O O . GLY A 1 96 ? -13.415 -6.918 4.018 1.00 45.31 96 GLY A O 1
ATOM 730 N N . LYS A 1 97 ? -13.437 -5.385 2.386 1.00 56.00 97 LYS A N 1
ATOM 731 C CA . LYS A 1 97 ? -12.181 -5.858 1.779 1.00 56.00 97 LYS A CA 1
ATOM 732 C C . LYS A 1 97 ? -11.059 -5.718 2.820 1.00 56.00 97 LYS A C 1
ATOM 734 O O . LYS A 1 97 ? -10.924 -4.644 3.393 1.00 56.00 97 LYS A O 1
ATOM 739 N N . PRO A 1 98 ? -10.239 -6.752 3.072 1.00 70.25 98 PRO A N 1
ATOM 740 C CA . PRO A 1 98 ? -9.167 -6.642 4.055 1.00 70.25 98 PRO A CA 1
ATOM 741 C C . PRO A 1 98 ? -8.160 -5.569 3.622 1.00 70.25 98 PRO A C 1
ATOM 743 O O . PRO A 1 98 ? -7.751 -5.556 2.455 1.00 70.25 98 PRO A O 1
ATOM 746 N N . MET A 1 99 ? -7.751 -4.703 4.559 1.00 76.00 99 MET A N 1
ATOM 747 C CA . MET A 1 99 ? -6.714 -3.679 4.345 1.00 76.00 99 MET A CA 1
ATOM 748 C C . MET A 1 99 ? -5.461 -4.271 3.694 1.00 76.00 99 MET A C 1
ATOM 750 O O . MET A 1 99 ? -4.930 -3.671 2.765 1.00 76.00 99 MET A O 1
ATOM 754 N N . ASP A 1 100 ? -5.079 -5.492 4.077 1.00 78.81 100 ASP A N 1
ATOM 755 C CA . ASP A 1 100 ? -3.962 -6.251 3.506 1.00 78.81 100 ASP A CA 1
ATOM 756 C C . ASP A 1 100 ? -3.990 -6.302 1.968 1.00 78.81 100 ASP A C 1
ATOM 758 O O . ASP A 1 100 ? -2.958 -6.170 1.312 1.00 78.81 100 ASP A O 1
ATOM 762 N N . LYS A 1 101 ? -5.175 -6.453 1.358 1.00 82.06 101 LYS A N 1
ATOM 763 C CA . LYS A 1 101 ? -5.311 -6.503 -0.108 1.00 82.06 101 LYS A CA 1
ATOM 764 C C . LYS A 1 101 ? -5.135 -5.134 -0.755 1.00 82.06 101 LYS A C 1
ATOM 766 O O . LYS A 1 101 ? -4.647 -5.058 -1.881 1.00 82.06 101 LYS A O 1
ATOM 771 N N . ILE A 1 102 ? -5.540 -4.065 -0.071 1.00 83.31 102 ILE A N 1
ATOM 772 C CA . ILE A 1 102 ? -5.343 -2.694 -0.551 1.00 83.31 102 ILE A CA 1
ATOM 773 C C . ILE A 1 102 ? -3.855 -2.344 -0.465 1.00 83.31 102 ILE A C 1
ATOM 775 O O . ILE A 1 102 ? -3.301 -1.840 -1.440 1.00 83.31 102 ILE A O 1
ATOM 779 N N . THR A 1 103 ? -3.193 -2.694 0.643 1.00 86.25 103 THR A N 1
ATOM 780 C CA . THR A 1 103 ? -1.746 -2.526 0.813 1.00 86.25 103 THR A CA 1
ATOM 781 C C . THR A 1 103 ? -0.976 -3.269 -0.279 1.00 86.25 103 THR A C 1
ATOM 783 O O . THR A 1 103 ? -0.198 -2.652 -1.001 1.00 86.25 103 THR A O 1
ATOM 786 N N . GLN A 1 104 ? -1.248 -4.563 -0.484 1.00 86.62 104 GLN A N 1
ATOM 787 C CA . GLN A 1 104 ? -0.604 -5.361 -1.539 1.00 86.62 104 GLN A CA 1
ATOM 788 C C . GLN A 1 104 ? -0.862 -4.799 -2.942 1.00 86.62 104 GLN A C 1
ATOM 790 O O . GLN A 1 104 ? 0.039 -4.754 -3.779 1.00 86.62 104 GLN A O 1
ATOM 795 N N . GLY A 1 105 ? -2.087 -4.334 -3.203 1.00 85.56 105 GLY A N 1
ATOM 796 C CA . GLY A 1 105 ? -2.433 -3.694 -4.468 1.00 85.56 105 GLY A CA 1
ATOM 797 C C . GLY A 1 105 ? -1.646 -2.404 -4.715 1.00 85.56 105 GLY A C 1
ATOM 798 O O . GLY A 1 105 ? -1.193 -2.174 -5.837 1.00 85.56 105 GLY A O 1
ATOM 799 N N . GLN A 1 106 ? -1.428 -1.595 -3.675 1.00 86.69 106 GLN A N 1
ATOM 800 C CA . GLN A 1 106 ? -0.601 -0.392 -3.758 1.00 86.69 106 GLN A CA 1
ATOM 801 C C . GLN A 1 106 ? 0.885 -0.725 -3.961 1.00 86.69 106 GLN A C 1
ATOM 803 O O . GLN A 1 106 ? 1.547 -0.041 -4.737 1.00 86.69 106 GLN A O 1
ATOM 808 N N . GLN A 1 107 ? 1.401 -1.786 -3.334 1.00 89.00 107 GLN A N 1
ATOM 809 C CA . GLN A 1 107 ? 2.784 -2.246 -3.529 1.00 89.00 107 GLN A CA 1
ATOM 810 C C . GLN A 1 107 ? 3.050 -2.666 -4.975 1.00 89.00 107 GLN A C 1
ATOM 812 O O . GLN A 1 107 ? 3.964 -2.148 -5.614 1.00 89.00 107 GLN A O 1
ATOM 817 N N . GLY A 1 108 ? 2.192 -3.524 -5.535 1.00 88.06 108 GLY A N 1
ATOM 818 C CA . GLY A 1 108 ? 2.321 -3.936 -6.936 1.00 88.06 108 GLY A CA 1
ATOM 819 C C . GLY A 1 108 ? 2.171 -2.764 -7.914 1.00 88.06 108 GLY A C 1
ATOM 820 O O . GLY A 1 108 ? 2.786 -2.745 -8.983 1.00 88.06 108 GLY A O 1
ATOM 821 N N . LEU A 1 109 ? 1.384 -1.746 -7.552 1.00 87.31 109 LEU A N 1
ATOM 822 C CA . LEU A 1 109 ? 1.288 -0.519 -8.333 1.00 87.31 109 LEU A CA 1
ATOM 823 C C . LEU A 1 109 ? 2.574 0.318 -8.245 1.00 87.31 109 LEU A C 1
ATOM 825 O O . LEU A 1 109 ? 3.040 0.788 -9.281 1.00 87.31 109 LEU A O 1
ATOM 829 N N . ASN A 1 110 ? 3.183 0.455 -7.064 1.00 88.94 110 ASN A N 1
ATOM 830 C CA . ASN A 1 110 ? 4.467 1.142 -6.885 1.00 88.94 110 ASN A CA 1
ATOM 831 C C . ASN A 1 110 ? 5.574 0.499 -7.732 1.00 88.94 110 ASN A C 1
ATOM 833 O O . ASN A 1 110 ? 6.270 1.205 -8.463 1.00 88.94 110 ASN A O 1
ATOM 837 N N . GLU A 1 111 ? 5.688 -0.830 -7.710 1.00 89.44 111 GLU A N 1
ATOM 838 C CA . GLU A 1 111 ? 6.669 -1.572 -8.514 1.00 89.44 111 GLU A CA 1
ATOM 839 C C . GLU A 1 111 ? 6.451 -1.366 -10.019 1.00 89.44 111 GLU A C 1
ATOM 841 O O . GLU A 1 111 ? 7.385 -1.045 -10.760 1.00 89.44 111 GLU A O 1
ATOM 846 N N . SER A 1 112 ? 5.197 -1.471 -10.475 1.00 86.25 112 SER A N 1
ATOM 847 C CA . SER A 1 112 ? 4.839 -1.228 -11.875 1.00 86.25 112 SER A CA 1
ATOM 848 C C . SER A 1 112 ? 5.180 0.199 -12.312 1.00 86.25 112 SER A C 1
ATOM 850 O O . SER A 1 112 ? 5.635 0.407 -13.438 1.00 86.25 112 SER A O 1
ATOM 852 N N . MET A 1 113 ? 4.966 1.187 -11.441 1.00 86.12 113 MET A N 1
ATOM 853 C CA . MET A 1 113 ? 5.267 2.591 -11.720 1.00 86.12 113 MET A CA 1
ATOM 854 C C . MET A 1 113 ? 6.768 2.874 -11.727 1.00 86.12 113 MET A C 1
ATOM 856 O O . MET A 1 113 ? 7.235 3.685 -12.527 1.00 86.12 113 MET A O 1
ATOM 860 N N . GLN A 1 114 ? 7.541 2.177 -10.899 1.00 86.38 114 GLN A N 1
ATOM 861 C CA . GLN A 1 114 ? 8.994 2.286 -10.887 1.00 86.38 114 GLN A CA 1
ATOM 862 C C . GLN A 1 114 ? 9.605 1.700 -12.167 1.00 86.38 114 GLN A C 1
ATOM 864 O O . GLN A 1 114 ? 10.399 2.366 -12.828 1.00 86.38 114 GLN A O 1
ATOM 869 N N . GLY A 1 115 ? 9.122 0.538 -12.619 1.00 85.31 115 GLY A N 1
ATOM 870 C CA . GLY A 1 115 ? 9.504 -0.010 -13.926 1.00 85.31 115 GLY A CA 1
ATOM 871 C C . GLY A 1 115 ? 9.089 0.889 -15.099 1.00 85.31 115 GLY A C 1
ATOM 872 O O . GLY A 1 115 ? 9.801 0.997 -16.098 1.00 85.31 115 GLY A O 1
ATOM 873 N N . MET A 1 116 ? 7.956 1.583 -14.977 1.00 84.38 116 MET A N 1
ATOM 874 C CA . MET A 1 116 ? 7.495 2.561 -15.963 1.00 84.38 116 MET A CA 1
ATOM 875 C C . MET A 1 116 ? 8.363 3.830 -15.978 1.00 84.38 116 MET A C 1
ATOM 877 O O . MET A 1 116 ? 8.600 4.399 -17.045 1.00 84.38 116 MET A O 1
ATOM 881 N N . LYS A 1 117 ? 8.884 4.260 -14.824 1.00 84.00 117 LYS A N 1
ATOM 882 C CA . LYS A 1 117 ? 9.861 5.352 -14.730 1.00 84.00 117 LYS A CA 1
ATOM 883 C C . LYS A 1 117 ? 11.189 4.971 -15.384 1.00 84.00 117 LYS A C 1
ATOM 885 O O . LYS A 1 117 ? 11.696 5.739 -16.196 1.00 84.00 117 LYS A O 1
ATOM 890 N N . ASP A 1 118 ? 11.690 3.770 -15.114 1.00 84.56 118 ASP A N 1
ATOM 891 C CA . ASP A 1 118 ? 12.949 3.282 -15.688 1.00 84.56 118 ASP A CA 1
ATOM 892 C C . ASP A 1 118 ? 12.882 3.163 -17.218 1.00 84.56 118 ASP A C 1
ATOM 894 O O . ASP A 1 118 ? 13.838 3.506 -17.916 1.00 84.56 118 ASP A O 1
ATOM 898 N N . LYS A 1 119 ? 11.740 2.719 -17.760 1.00 83.00 119 LYS A N 1
ATOM 899 C CA . LYS A 1 119 ? 11.487 2.701 -19.212 1.00 83.00 119 LYS A CA 1
ATOM 900 C C . LYS A 1 119 ? 11.395 4.108 -19.804 1.00 83.00 119 LYS A C 1
ATOM 902 O O . LYS A 1 119 ? 11.902 4.343 -20.899 1.00 83.00 119 LYS A O 1
ATOM 907 N N . MET A 1 120 ? 10.792 5.050 -19.077 1.00 79.75 120 MET A N 1
ATOM 908 C CA . MET A 1 120 ? 10.720 6.453 -19.492 1.00 79.75 120 MET A CA 1
ATOM 909 C C . MET A 1 120 ? 12.108 7.084 -19.602 1.00 79.75 120 MET A C 1
ATOM 911 O O . MET A 1 120 ? 12.382 7.770 -20.582 1.00 79.75 120 MET A O 1
ATOM 915 N N . ASP A 1 121 ? 12.970 6.834 -18.615 1.00 79.50 121 ASP A N 1
ATOM 916 C CA . ASP A 1 121 ? 14.305 7.429 -18.543 1.00 79.50 121 ASP A CA 1
ATOM 917 C C . ASP A 1 121 ? 15.289 6.766 -19.533 1.00 79.50 121 ASP A C 1
ATOM 919 O O . ASP A 1 121 ? 16.206 7.434 -20.008 1.00 79.50 121 ASP A O 1
ATOM 923 N N . LYS A 1 122 ? 15.091 5.484 -19.892 1.00 78.56 122 LYS A N 1
ATOM 924 C CA . LYS A 1 122 ? 15.934 4.763 -20.871 1.00 78.56 122 LYS A CA 1
ATOM 925 C C . LYS A 1 122 ? 15.506 4.937 -22.328 1.00 78.56 122 LYS A C 1
ATOM 927 O O . LYS A 1 122 ? 16.350 5.220 -23.170 1.00 78.56 122 LYS A O 1
ATOM 932 N N . ASP A 1 123 ? 14.219 4.763 -22.626 1.00 71.75 123 ASP A N 1
ATOM 933 C CA . ASP A 1 123 ? 13.717 4.660 -24.006 1.00 71.75 123 ASP A CA 1
ATOM 934 C C . ASP A 1 123 ? 12.814 5.836 -24.413 1.00 71.75 123 ASP A C 1
ATOM 936 O O . ASP A 1 123 ? 12.361 5.908 -25.559 1.00 71.75 123 ASP A O 1
ATOM 940 N N . GLY A 1 124 ? 12.498 6.751 -23.484 1.00 66.06 124 GLY A N 1
ATOM 941 C CA . GLY A 1 124 ? 11.617 7.899 -23.730 1.00 66.06 124 GLY A CA 1
ATOM 942 C C . GLY A 1 124 ? 10.180 7.521 -24.113 1.00 66.06 124 GLY A C 1
ATOM 943 O O . GLY A 1 124 ? 9.399 8.383 -24.519 1.00 66.06 124 GLY A O 1
ATOM 944 N N . LYS A 1 125 ? 9.815 6.237 -24.016 1.00 60.97 125 LYS A N 1
ATOM 945 C CA . LYS A 1 125 ? 8.550 5.687 -24.506 1.00 60.97 125 LYS A CA 1
ATOM 946 C C . LYS A 1 125 ? 7.770 5.044 -23.372 1.00 60.97 125 LYS A C 1
ATOM 948 O O . LYS A 1 125 ? 8.033 3.912 -22.990 1.00 60.97 125 LYS A O 1
ATOM 953 N N . ASN A 1 126 ? 6.746 5.759 -22.921 1.00 72.75 126 ASN A N 1
ATOM 954 C CA . ASN A 1 126 ? 5.635 5.192 -22.169 1.00 72.75 126 ASN A CA 1
ATOM 955 C C . ASN A 1 126 ? 4.349 5.388 -22.965 1.00 72.75 126 ASN A C 1
ATOM 957 O O . ASN A 1 126 ? 4.095 6.470 -23.506 1.00 72.75 126 ASN A O 1
ATOM 961 N N . SER A 1 127 ? 3.527 4.346 -23.043 1.00 76.50 127 SER A N 1
ATOM 962 C CA . SER A 1 127 ? 2.287 4.396 -23.807 1.00 76.50 127 SER A CA 1
ATOM 963 C C . SER A 1 127 ? 1.233 5.163 -23.011 1.00 76.50 127 SER A C 1
ATOM 965 O O . SER A 1 127 ? 1.122 5.015 -21.795 1.00 76.50 127 SER A O 1
ATOM 967 N N . ALA A 1 128 ? 0.370 5.929 -23.685 1.00 80.06 128 ALA A N 1
ATOM 968 C CA . ALA A 1 128 ? -0.797 6.534 -23.030 1.00 80.06 128 ALA A CA 1
ATOM 969 C C . ALA A 1 128 ? -1.703 5.477 -22.360 1.00 80.06 128 ALA A C 1
ATOM 971 O O . ALA A 1 128 ? -2.365 5.767 -21.368 1.00 80.06 128 ALA A O 1
ATOM 972 N N . LYS A 1 129 ? -1.681 4.244 -22.884 1.00 81.94 129 LYS A N 1
ATOM 973 C CA . LYS A 1 129 ? -2.360 3.072 -22.326 1.00 81.94 129 LYS A CA 1
ATOM 974 C C . LYS A 1 129 ? -1.810 2.665 -20.954 1.00 81.94 129 LYS A C 1
ATOM 976 O O . LYS A 1 129 ? -2.605 2.352 -20.075 1.00 81.94 129 LYS A O 1
ATOM 981 N N . ASP A 1 130 ? -0.494 2.726 -20.763 1.00 84.50 130 ASP A N 1
ATOM 982 C CA . ASP A 1 130 ? 0.163 2.347 -19.506 1.00 84.50 130 ASP A CA 1
ATOM 983 C C . ASP A 1 130 ? -0.229 3.327 -18.389 1.00 84.50 130 ASP A C 1
ATOM 985 O O . ASP A 1 130 ? -0.645 2.917 -17.307 1.00 84.50 130 ASP A O 1
ATOM 989 N N . PHE A 1 131 ? -0.225 4.631 -18.696 1.00 84.38 131 PHE A N 1
ATOM 990 C CA . PHE A 1 131 ? -0.685 5.676 -17.774 1.00 84.38 131 PHE A CA 1
ATOM 991 C C . PHE A 1 131 ? -2.175 5.551 -17.444 1.00 84.38 131 PHE A C 1
ATOM 993 O O . PHE A 1 131 ? -2.557 5.663 -16.281 1.00 84.38 131 PHE A O 1
ATOM 1000 N N . ALA A 1 132 ? -3.021 5.289 -18.445 1.00 85.00 132 ALA A N 1
ATOM 1001 C CA . ALA A 1 132 ? -4.454 5.100 -18.230 1.00 85.00 132 ALA A CA 1
ATOM 1002 C C . ALA A 1 132 ? -4.743 3.870 -17.354 1.00 85.00 132 ALA A C 1
ATOM 1004 O O . ALA A 1 132 ? -5.598 3.922 -16.472 1.00 85.00 132 ALA A O 1
ATOM 1005 N N . GLN A 1 133 ? -4.004 2.777 -17.559 1.00 86.62 133 GLN A N 1
ATOM 1006 C CA . GLN A 1 133 ? -4.126 1.573 -16.745 1.00 86.62 133 GLN A CA 1
ATOM 1007 C C . GLN A 1 133 ? -3.651 1.805 -15.305 1.00 86.62 133 GLN A C 1
ATOM 1009 O O . GLN A 1 133 ? -4.314 1.354 -14.370 1.00 86.62 133 GLN A O 1
ATOM 1014 N N . ALA A 1 134 ? -2.540 2.520 -15.114 1.00 87.06 134 ALA A N 1
ATOM 1015 C CA . ALA A 1 134 ? -2.045 2.884 -13.790 1.00 87.06 134 ALA A CA 1
ATOM 1016 C C . ALA A 1 134 ? -3.032 3.793 -13.040 1.00 87.06 134 ALA A C 1
ATOM 1018 O O . ALA A 1 134 ? -3.369 3.508 -11.893 1.00 87.06 134 ALA A O 1
ATOM 1019 N N . ALA A 1 135 ? -3.563 4.824 -13.705 1.00 86.38 135 ALA A N 1
ATOM 1020 C CA . ALA A 1 135 ? -4.571 5.716 -13.134 1.00 86.38 135 ALA A CA 1
ATOM 1021 C C . ALA A 1 135 ? -5.852 4.957 -12.749 1.00 86.38 135 ALA A C 1
ATOM 1023 O O . ALA A 1 135 ? -6.373 5.144 -11.654 1.00 86.38 135 ALA A O 1
ATOM 1024 N N . ALA A 1 136 ? -6.326 4.043 -13.604 1.00 86.69 136 ALA A N 1
ATOM 1025 C CA . ALA A 1 136 ? -7.495 3.216 -13.307 1.00 86.69 136 ALA A CA 1
ATOM 1026 C C . ALA A 1 136 ? -7.275 2.298 -12.092 1.00 86.69 136 ALA A C 1
ATOM 1028 O O . ALA A 1 136 ? -8.179 2.128 -11.273 1.00 86.69 136 ALA A O 1
ATOM 1029 N N . ARG A 1 137 ? -6.072 1.721 -11.948 1.00 88.25 137 ARG A N 1
ATOM 1030 C CA . ARG A 1 137 ? -5.706 0.916 -10.771 1.00 88.25 137 ARG A CA 1
ATOM 1031 C C . ARG A 1 137 ? -5.640 1.766 -9.502 1.00 88.25 137 ARG A C 1
ATOM 1033 O O . ARG A 1 137 ? -6.200 1.350 -8.493 1.00 88.25 137 ARG A O 1
ATOM 1040 N N . GLN A 1 138 ? -5.017 2.945 -9.560 1.00 86.44 138 GLN A N 1
ATOM 1041 C CA . GLN A 1 138 ? -4.946 3.872 -8.425 1.00 86.44 138 GLN A CA 1
ATOM 1042 C C . GLN A 1 138 ? -6.353 4.296 -7.970 1.00 86.44 138 GLN A C 1
ATOM 1044 O O . GLN A 1 138 ? -6.662 4.177 -6.789 1.00 86.44 138 GLN A O 1
ATOM 1049 N N . ALA A 1 139 ? -7.235 4.652 -8.910 1.00 88.25 139 ALA A N 1
ATOM 1050 C CA . ALA A 1 139 ? -8.625 5.016 -8.623 1.00 88.25 139 ALA A CA 1
ATOM 1051 C C . ALA A 1 139 ? -9.430 3.870 -7.993 1.00 88.25 139 ALA A C 1
ATOM 1053 O O . ALA A 1 139 ? -10.236 4.085 -7.086 1.00 88.25 139 ALA A O 1
ATOM 1054 N N . ALA A 1 140 ? -9.205 2.630 -8.438 1.00 88.75 140 ALA A N 1
ATOM 1055 C CA . ALA A 1 140 ? -9.837 1.462 -7.833 1.00 88.75 140 ALA A CA 1
ATOM 1056 C C . ALA A 1 140 ? -9.371 1.237 -6.382 1.00 88.75 140 ALA A C 1
ATOM 1058 O O . ALA A 1 140 ? -10.192 0.898 -5.526 1.00 88.75 140 ALA A O 1
ATOM 1059 N N . LEU A 1 141 ? -8.078 1.444 -6.102 1.00 86.56 141 LEU A N 1
ATOM 1060 C CA . LEU A 1 141 ? -7.509 1.353 -4.754 1.00 86.56 141 LEU A CA 1
ATOM 1061 C C . LEU A 1 141 ? -8.032 2.465 -3.846 1.00 86.56 141 LEU A C 1
ATOM 1063 O O . LEU A 1 141 ? -8.469 2.174 -2.734 1.00 86.56 141 LEU A O 1
ATOM 1067 N N . ARG A 1 142 ? -8.071 3.709 -4.336 1.00 90.44 142 ARG A N 1
ATOM 1068 C CA . ARG A 1 142 ? -8.625 4.847 -3.599 1.00 90.44 142 ARG A CA 1
ATOM 1069 C C . ARG A 1 142 ? -10.085 4.618 -3.234 1.00 90.44 142 ARG A C 1
ATOM 1071 O O . ARG A 1 142 ? -10.442 4.747 -2.069 1.00 90.44 142 ARG A O 1
ATOM 1078 N N . LYS A 1 143 ? -10.912 4.191 -4.193 1.00 88.69 143 LYS A N 1
ATOM 1079 C CA . LYS A 1 143 ? -12.330 3.896 -3.945 1.00 88.69 143 LYS A CA 1
ATOM 1080 C C . LYS A 1 143 ? -12.521 2.787 -2.906 1.00 88.69 143 LYS A C 1
ATOM 1082 O O . LYS A 1 143 ? -13.411 2.879 -2.068 1.00 88.69 143 LYS A O 1
ATOM 1087 N N . ALA A 1 144 ? -11.692 1.741 -2.949 1.00 87.56 144 ALA A N 1
ATOM 1088 C CA . ALA A 1 144 ? -11.731 0.681 -1.943 1.00 87.56 144 ALA A CA 1
ATOM 1089 C C . ALA A 1 144 ? -11.325 1.191 -0.549 1.00 87.56 144 ALA A C 1
ATOM 1091 O O . ALA A 1 144 ? -11.896 0.757 0.448 1.00 87.56 144 ALA A O 1
ATOM 1092 N N . LEU A 1 145 ? -10.363 2.114 -0.481 1.00 87.69 145 LEU A N 1
ATOM 1093 C CA . LEU A 1 145 ? -9.920 2.726 0.769 1.00 87.69 145 LEU A CA 1
ATOM 1094 C C . LEU A 1 145 ? -10.969 3.694 1.343 1.00 87.69 145 LEU A C 1
ATOM 1096 O O . LEU A 1 145 ? -11.177 3.705 2.552 1.00 87.69 145 LEU A O 1
ATOM 1100 N N . GLU A 1 146 ? -11.666 4.451 0.490 1.00 89.62 146 GLU A N 1
ATOM 1101 C CA . GLU A 1 146 ? -12.796 5.315 0.864 1.00 89.62 146 GLU A CA 1
ATOM 1102 C C . GLU A 1 146 ? -13.964 4.523 1.448 1.00 89.62 146 GLU A C 1
ATOM 1104 O O . GLU A 1 146 ? -14.483 4.884 2.501 1.00 89.62 146 GLU A O 1
ATOM 1109 N N . GLU A 1 147 ? -14.355 3.428 0.790 1.00 88.94 147 GLU A N 1
ATOM 1110 C CA . GLU A 1 147 ? -15.409 2.521 1.260 1.00 88.94 147 GLU A CA 1
ATOM 1111 C C . GLU A 1 147 ? -15.063 1.968 2.649 1.00 88.94 147 GLU A C 1
ATOM 1113 O O . GLU A 1 147 ? -15.840 2.088 3.596 1.00 88.94 147 GLU A O 1
ATOM 1118 N N . LEU A 1 148 ? -13.833 1.477 2.800 1.00 85.94 148 LEU A N 1
ATOM 1119 C CA . LEU A 1 148 ? -13.320 0.938 4.053 1.00 85.94 148 LEU A CA 1
ATOM 1120 C C . LEU A 1 148 ? -13.225 2.001 5.156 1.00 85.94 148 LEU A C 1
ATOM 1122 O O . LEU A 1 148 ? -13.508 1.733 6.325 1.00 85.94 148 LEU A O 1
ATOM 1126 N N . GLN A 1 149 ? -12.835 3.226 4.812 1.00 87.69 149 GLN A N 1
ATOM 1127 C CA . GLN A 1 149 ? -12.817 4.321 5.768 1.00 87.69 149 GLN A CA 1
ATOM 1128 C C . GLN A 1 149 ? -14.230 4.766 6.166 1.00 87.69 149 GLN A C 1
ATOM 1130 O O . GLN A 1 149 ? -14.439 5.103 7.333 1.00 87.69 149 GLN A O 1
ATOM 1135 N N . GLY A 1 150 ? -15.187 4.747 5.236 1.00 87.38 150 GLY A N 1
ATOM 1136 C CA . GLY A 1 150 ? -16.603 4.985 5.507 1.00 87.38 150 GLY A CA 1
ATOM 1137 C C . GLY A 1 150 ? -17.137 4.008 6.551 1.00 87.38 150 GLY A C 1
ATOM 1138 O O . GLY A 1 150 ? -17.602 4.439 7.605 1.00 87.38 150 GLY A O 1
ATOM 1139 N N . GLU A 1 151 ? -16.933 2.706 6.329 1.00 86.44 151 GLU A N 1
ATOM 1140 C CA . GLU A 1 151 ? -17.302 1.654 7.287 1.00 86.44 151 GLU A CA 1
ATOM 1141 C C . GLU A 1 151 ? -16.657 1.879 8.667 1.00 86.44 151 GLU A C 1
ATOM 1143 O O . GLU A 1 151 ? -17.305 1.754 9.709 1.00 86.44 151 GLU A O 1
ATOM 1148 N N . LYS A 1 152 ? -15.379 2.274 8.709 1.00 83.94 152 LYS A N 1
ATOM 1149 C CA . LYS A 1 152 ? -14.684 2.566 9.975 1.00 83.94 152 LYS A CA 1
ATOM 1150 C C . LYS A 1 152 ? -15.206 3.811 10.678 1.00 83.94 152 LYS A C 1
ATOM 1152 O O . LYS A 1 152 ? -15.249 3.826 11.910 1.00 83.94 152 LYS A O 1
ATOM 1157 N N . LYS A 1 153 ? -15.571 4.859 9.935 1.00 86.00 153 LYS A N 1
ATOM 1158 C CA . LYS A 1 153 ? -16.171 6.082 10.490 1.00 86.00 153 LYS A CA 1
ATOM 1159 C C . LYS A 1 153 ? -17.538 5.773 11.104 1.00 86.00 153 LYS A C 1
ATOM 1161 O O . LYS A 1 153 ? -17.787 6.220 12.220 1.00 86.00 153 LYS A O 1
ATOM 1166 N N . GLU A 1 154 ? -18.354 4.938 10.460 1.00 86.38 154 GLU A N 1
ATOM 1167 C CA . GLU A 1 154 ? -19.627 4.454 11.023 1.00 86.38 154 GLU A CA 1
ATOM 1168 C C . GLU A 1 154 ? -19.432 3.652 12.319 1.00 86.38 154 GLU A C 1
ATOM 1170 O O . GLU A 1 154 ? -20.207 3.786 13.263 1.00 86.38 154 GLU A O 1
ATOM 1175 N N . GLN A 1 155 ? -18.349 2.878 12.414 1.00 80.62 155 GLN A N 1
ATOM 1176 C CA . GLN A 1 155 ? -17.973 2.144 13.629 1.00 80.62 155 GLN A CA 1
ATOM 1177 C C . GLN A 1 155 ? -17.285 3.014 14.703 1.00 80.62 155 GLN A C 1
ATOM 1179 O O . GLN A 1 155 ? -16.826 2.489 15.719 1.00 80.62 155 GLN A O 1
ATOM 1184 N N . GLY A 1 156 ? -17.150 4.329 14.489 1.00 79.50 156 GLY A N 1
ATOM 1185 C CA . GLY A 1 156 ? -16.447 5.243 15.400 1.00 79.50 156 GLY A CA 1
ATOM 1186 C C . GLY A 1 156 ? -14.926 5.034 15.467 1.00 79.50 156 GLY A C 1
ATOM 1187 O O . GLY A 1 156 ? -14.259 5.619 16.316 1.00 79.50 156 GLY A O 1
ATOM 1188 N N . LYS A 1 157 ? -14.360 4.213 14.572 1.00 79.25 157 LYS A N 1
ATOM 1189 C CA . LYS A 1 157 ? -12.925 3.885 14.456 1.00 79.25 157 LYS A CA 1
ATOM 1190 C C . LYS A 1 157 ? -12.261 4.591 13.263 1.00 79.25 157 LYS A C 1
ATOM 1192 O O . LYS A 1 157 ? -11.230 4.128 12.768 1.00 79.25 157 LYS A O 1
ATOM 1197 N N . GLY A 1 158 ? -12.844 5.698 12.800 1.00 76.94 158 GLY A N 1
ATOM 1198 C CA . GLY A 1 158 ? -12.303 6.521 11.718 1.00 76.94 158 GLY A CA 1
ATOM 1199 C C . GLY A 1 158 ? -10.867 6.981 11.996 1.00 76.94 158 GLY A C 1
ATOM 1200 O O . GLY A 1 158 ? -10.465 7.160 13.144 1.00 76.94 158 GLY A O 1
ATOM 1201 N N . SER A 1 159 ? -10.079 7.151 10.935 1.00 81.75 159 SER A N 1
ATOM 1202 C CA . SER A 1 159 ? -8.682 7.581 11.028 1.00 81.75 159 SER A CA 1
ATOM 1203 C C . SER A 1 159 ? -8.417 8.727 10.059 1.00 81.75 159 SER A C 1
ATOM 1205 O O . SER A 1 159 ? -8.647 8.578 8.858 1.00 81.75 159 SER A O 1
ATOM 1207 N N . GLU A 1 160 ? -7.900 9.841 10.580 1.00 85.69 160 GLU A N 1
ATOM 1208 C CA . GLU A 1 160 ? -7.446 10.995 9.787 1.00 85.69 160 GLU A CA 1
ATOM 1209 C C . GLU A 1 160 ? -6.267 10.625 8.874 1.00 85.69 160 GLU A C 1
ATOM 1211 O O . GLU A 1 160 ? -6.160 11.118 7.756 1.00 85.69 160 GLU A O 1
ATOM 1216 N N . ALA A 1 161 ? -5.428 9.672 9.295 1.00 87.06 161 ALA A N 1
ATOM 1217 C CA . ALA A 1 161 ? -4.324 9.176 8.477 1.00 87.06 161 ALA A CA 1
ATOM 1218 C C . ALA A 1 161 ? -4.815 8.524 7.172 1.00 87.06 161 ALA A C 1
ATOM 1220 O O . ALA A 1 161 ? -4.155 8.648 6.143 1.00 87.06 161 ALA A O 1
ATOM 1221 N N . LEU A 1 162 ? -5.983 7.867 7.188 1.00 87.56 162 LEU A N 1
ATOM 1222 C CA . LEU A 1 162 ? -6.589 7.316 5.973 1.00 87.56 162 LEU A CA 1
ATOM 1223 C C . LEU A 1 162 ? -7.109 8.427 5.045 1.00 87.56 162 LEU A C 1
ATOM 1225 O O . LEU A 1 162 ? -6.898 8.332 3.838 1.00 87.56 162 LEU A O 1
ATOM 1229 N N . ASP A 1 163 ? -7.670 9.514 5.594 1.00 90.69 163 ASP A N 1
ATOM 1230 C CA . ASP A 1 163 ? -8.093 10.676 4.793 1.00 90.69 163 ASP A CA 1
ATOM 1231 C C . ASP A 1 163 ? -6.882 11.311 4.086 1.00 90.69 163 ASP A C 1
ATOM 1233 O O . ASP A 1 163 ? -6.943 11.663 2.907 1.00 90.69 163 ASP A O 1
ATOM 1237 N N . GLU A 1 164 ? -5.742 11.436 4.771 1.00 91.88 164 GLU A N 1
ATOM 1238 C CA . GLU A 1 164 ? -4.507 11.932 4.152 1.00 91.88 164 GLU A CA 1
ATOM 1239 C C . GLU A 1 164 ? -4.006 11.028 3.022 1.00 91.88 164 GLU A C 1
ATOM 1241 O O . GLU A 1 164 ? -3.495 11.522 2.013 1.00 91.88 164 GLU A O 1
ATOM 1246 N N . ILE A 1 165 ? -4.113 9.708 3.186 1.00 93.06 165 ILE A N 1
ATOM 1247 C CA . ILE A 1 165 ? -3.720 8.753 2.150 1.00 93.06 165 ILE A CA 1
ATOM 1248 C C . ILE A 1 165 ? -4.611 8.928 0.919 1.00 93.06 165 ILE A C 1
ATOM 1250 O O . ILE A 1 165 ? -4.074 9.087 -0.175 1.00 93.06 165 ILE A O 1
ATOM 1254 N N . ILE A 1 166 ? -5.935 8.976 1.092 1.00 93.25 166 ILE A N 1
ATOM 1255 C CA . ILE A 1 166 ? -6.907 9.163 0.001 1.00 93.25 166 ILE A CA 1
ATOM 1256 C C . ILE A 1 166 ? -6.612 10.450 -0.776 1.00 93.25 166 ILE A C 1
ATOM 1258 O O . ILE A 1 166 ? -6.442 10.410 -1.993 1.00 93.25 166 ILE A O 1
ATOM 1262 N N . ASN A 1 167 ? -6.405 11.567 -0.073 1.00 94.25 167 ASN A N 1
ATOM 1263 C CA . ASN A 1 167 ? -6.052 12.846 -0.698 1.00 94.25 167 ASN A CA 1
ATOM 1264 C C . ASN A 1 167 ? -4.733 12.789 -1.492 1.00 94.25 167 ASN A C 1
ATOM 1266 O O . ASN A 1 167 ? -4.547 13.504 -2.479 1.00 94.25 167 ASN A O 1
ATOM 1270 N N . ASN A 1 168 ? -3.770 11.977 -1.051 1.00 94.19 168 ASN A N 1
ATOM 1271 C CA . ASN A 1 168 ? -2.517 11.785 -1.775 1.00 94.19 168 ASN A CA 1
ATOM 1272 C C . ASN A 1 168 ? -2.681 10.849 -2.981 1.00 94.19 168 ASN A C 1
ATOM 1274 O O . ASN A 1 168 ? -2.027 11.088 -3.999 1.00 94.19 168 ASN A O 1
ATOM 1278 N N . MET A 1 169 ? -3.564 9.845 -2.897 1.00 91.88 169 MET A N 1
ATOM 1279 C CA . MET A 1 169 ? -3.950 9.002 -4.034 1.00 91.88 169 MET A CA 1
ATOM 1280 C C . MET A 1 169 ? -4.617 9.835 -5.135 1.00 91.88 169 MET A C 1
ATOM 1282 O O . MET A 1 169 ? -4.219 9.712 -6.290 1.00 91.88 169 MET A O 1
ATOM 1286 N N . ASP A 1 170 ? -5.515 10.760 -4.780 1.00 93.69 170 ASP A N 1
ATOM 1287 C CA . ASP A 1 170 ? -6.143 11.693 -5.730 1.00 93.69 170 ASP A CA 1
ATOM 1288 C C . ASP A 1 170 ? -5.109 12.528 -6.495 1.00 93.69 170 ASP A C 1
ATOM 1290 O O . ASP A 1 170 ? -5.168 12.669 -7.719 1.00 93.69 170 ASP A O 1
ATOM 1294 N N . LYS A 1 171 ? -4.104 13.063 -5.793 1.00 94.12 171 LYS A N 1
ATOM 1295 C CA . LYS A 1 171 ? -3.027 13.830 -6.437 1.00 94.12 171 LYS A CA 1
ATOM 1296 C C . LYS A 1 171 ? -2.248 12.969 -7.430 1.00 94.12 171 LYS A C 1
ATOM 1298 O O . LYS A 1 171 ? -1.989 13.426 -8.541 1.00 94.12 171 LYS A O 1
ATOM 1303 N N . ILE A 1 172 ? -1.938 11.723 -7.072 1.00 91.88 172 ILE A N 1
ATOM 1304 C CA . ILE A 1 172 ? -1.270 10.785 -7.984 1.00 91.88 172 ILE A CA 1
ATOM 1305 C C . ILE A 1 172 ? -2.162 10.485 -9.191 1.00 91.88 172 ILE A C 1
ATOM 1307 O O . ILE A 1 172 ? -1.673 10.526 -10.313 1.00 91.88 172 ILE A O 1
ATOM 1311 N N . GLU A 1 173 ? -3.466 10.264 -9.009 1.00 88.06 173 GLU A N 1
ATOM 1312 C CA . GLU A 1 173 ? -4.411 10.072 -10.119 1.00 88.06 173 GLU A CA 1
ATOM 1313 C C . GLU A 1 173 ? -4.380 11.257 -11.092 1.00 88.06 173 GLU A C 1
ATOM 1315 O O . GLU A 1 173 ? -4.244 11.057 -12.302 1.00 88.06 173 GLU A O 1
ATOM 1320 N N . THR A 1 174 ? -4.416 12.495 -10.583 1.00 90.38 174 THR A N 1
ATOM 1321 C CA . 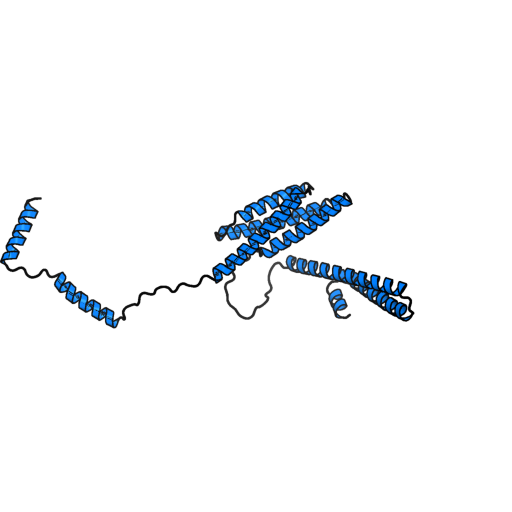THR A 1 174 ? -4.327 13.688 -11.441 1.00 90.38 174 THR A CA 1
ATOM 1322 C C . THR A 1 174 ? -2.993 13.780 -12.182 1.00 90.38 174 THR A C 1
ATOM 1324 O O . THR A 1 174 ? -2.960 14.173 -13.350 1.00 90.38 174 THR A O 1
ATOM 1327 N N . GLU A 1 175 ? -1.884 13.400 -11.551 1.00 90.56 175 GLU A N 1
ATOM 1328 C CA . GLU A 1 175 ? -0.562 13.404 -12.178 1.00 90.56 175 GLU A CA 1
ATOM 1329 C C . GLU A 1 175 ? -0.457 12.309 -13.252 1.00 90.56 175 GLU A C 1
ATOM 1331 O O . GLU A 1 175 ? -0.005 12.591 -14.364 1.00 90.56 175 GLU A O 1
ATOM 1336 N N . LEU A 1 176 ? -0.974 11.105 -12.986 1.00 86.75 176 LEU A N 1
ATOM 1337 C CA . LEU A 1 176 ? -0.995 9.978 -13.923 1.00 86.75 176 LEU A CA 1
ATOM 1338 C C . LEU A 1 176 ? -1.860 10.258 -15.155 1.00 86.75 176 LEU A C 1
ATOM 1340 O O . LEU A 1 176 ? -1.425 9.994 -16.277 1.00 86.75 176 LEU A O 1
ATOM 1344 N N . VAL A 1 177 ? -3.048 10.845 -14.975 1.00 87.56 177 VAL A N 1
ATOM 1345 C CA . VAL A 1 177 ? -3.924 11.260 -16.087 1.00 87.56 177 VAL A CA 1
ATOM 1346 C C . VAL A 1 177 ? -3.236 12.314 -16.958 1.00 87.56 177 VAL A C 1
ATOM 1348 O O . VAL A 1 177 ? -3.307 12.257 -18.187 1.00 87.56 177 VAL A O 1
ATOM 1351 N N . ASN A 1 178 ? -2.486 13.223 -16.334 1.00 87.94 178 ASN A N 1
ATOM 1352 C CA . ASN A 1 178 ? -1.668 14.216 -17.028 1.00 87.94 178 ASN A CA 1
ATOM 1353 C C . ASN A 1 178 ? -0.329 13.660 -17.548 1.00 87.94 178 ASN A C 1
ATOM 1355 O O . ASN A 1 178 ? 0.492 14.429 -18.052 1.00 87.94 178 ASN A O 1
ATOM 1359 N N . LYS A 1 179 ? -0.101 12.341 -17.448 1.00 87.06 179 LYS A N 1
ATOM 1360 C CA . LYS A 1 179 ? 1.123 11.640 -17.876 1.00 87.06 179 LYS A CA 1
ATOM 1361 C C . LYS A 1 179 ? 2.394 12.188 -17.221 1.00 87.06 179 LYS A C 1
ATOM 1363 O O . LYS A 1 179 ? 3.470 12.190 -17.818 1.00 87.06 179 LYS A O 1
ATOM 1368 N N . ARG A 1 180 ? 2.272 12.686 -15.992 1.00 83.75 180 ARG A N 1
ATOM 1369 C CA . ARG A 1 180 ? 3.375 13.217 -15.193 1.00 83.75 180 ARG A CA 1
ATOM 1370 C C . ARG A 1 180 ? 3.839 12.142 -14.221 1.00 83.75 180 ARG A C 1
ATOM 1372 O O . ARG A 1 180 ? 3.129 11.801 -13.286 1.00 83.75 180 ARG A O 1
ATOM 1379 N N . LEU A 1 181 ? 5.050 11.639 -14.448 1.00 85.56 181 LEU A N 1
ATOM 1380 C CA . LEU A 1 181 ? 5.737 10.711 -13.553 1.00 85.56 181 LEU A CA 1
ATOM 1381 C C . LEU A 1 181 ? 7.074 11.323 -13.126 1.00 85.56 181 LEU A C 1
ATOM 1383 O O . LEU A 1 181 ? 8.116 11.110 -13.750 1.00 85.56 181 LEU A O 1
ATOM 1387 N N . ASN A 1 182 ? 7.018 12.167 -12.099 1.00 86.75 182 ASN A N 1
ATOM 1388 C CA . ASN A 1 182 ? 8.180 12.858 -11.542 1.00 86.75 182 ASN A CA 1
ATOM 1389 C C . ASN A 1 182 ? 8.629 12.199 -10.223 1.00 86.75 182 ASN A C 1
ATOM 1391 O O . ASN A 1 182 ? 7.959 11.330 -9.670 1.00 86.75 182 ASN A O 1
ATOM 1395 N N . TYR A 1 183 ? 9.774 12.618 -9.693 1.00 88.44 183 TYR A N 1
ATOM 1396 C CA . TYR A 1 183 ? 10.273 12.089 -8.421 1.00 88.44 183 TYR A CA 1
ATOM 1397 C C . TYR A 1 183 ? 9.289 12.307 -7.254 1.00 88.44 183 TYR A C 1
ATOM 1399 O O . TYR A 1 183 ? 9.160 11.449 -6.384 1.00 88.44 183 TYR A O 1
ATOM 1407 N N . GLU A 1 184 ? 8.552 13.420 -7.255 1.00 90.06 184 GLU A N 1
ATOM 1408 C CA . GLU A 1 184 ? 7.566 13.733 -6.215 1.00 90.06 184 GLU A CA 1
ATOM 1409 C C . GLU A 1 184 ? 6.387 12.752 -6.211 1.00 90.06 184 GLU A C 1
ATOM 1411 O O . GLU A 1 184 ? 5.982 12.309 -5.137 1.00 90.06 184 GLU A O 1
ATOM 1416 N N . THR A 1 185 ? 5.883 12.362 -7.388 1.00 89.38 185 THR A N 1
ATOM 1417 C CA . THR A 1 185 ? 4.817 11.357 -7.545 1.00 89.38 185 THR A CA 1
ATOM 1418 C C . THR A 1 185 ? 5.246 10.019 -6.941 1.00 89.38 185 THR A C 1
ATOM 1420 O O . THR A 1 185 ? 4.534 9.456 -6.114 1.00 89.38 185 THR A O 1
ATOM 1423 N N . LEU A 1 186 ? 6.459 9.556 -7.265 1.00 89.38 186 LEU A N 1
ATOM 1424 C CA . LEU A 1 186 ? 7.016 8.295 -6.770 1.00 89.38 186 LEU A CA 1
ATOM 1425 C C . LEU A 1 186 ? 7.279 8.337 -5.264 1.00 89.38 186 LEU A C 1
ATOM 1427 O O . LEU A 1 186 ? 7.003 7.372 -4.554 1.00 89.38 186 LEU A O 1
ATOM 1431 N N . LYS A 1 187 ? 7.773 9.470 -4.755 1.00 92.50 187 LYS A N 1
ATOM 1432 C CA . LYS A 1 187 ? 7.938 9.672 -3.316 1.00 92.50 187 LYS A CA 1
ATOM 1433 C C . LYS A 1 187 ? 6.589 9.587 -2.601 1.00 92.50 187 LYS A C 1
ATOM 1435 O O . LYS A 1 187 ? 6.469 8.849 -1.631 1.00 92.50 187 LYS A O 1
ATOM 1440 N N . ARG A 1 188 ? 5.562 10.270 -3.118 1.00 93.69 188 ARG A N 1
ATOM 1441 C CA . ARG A 1 188 ? 4.206 10.241 -2.553 1.00 93.69 188 ARG A CA 1
ATOM 1442 C C . ARG A 1 188 ? 3.618 8.829 -2.568 1.00 93.69 188 ARG A C 1
ATOM 1444 O O . ARG A 1 188 ? 3.016 8.418 -1.585 1.00 93.69 188 ARG A O 1
ATOM 1451 N N . MET A 1 189 ? 3.837 8.074 -3.642 1.00 88.69 189 MET A N 1
ATOM 1452 C CA . MET A 1 189 ? 3.442 6.666 -3.747 1.00 88.69 189 MET A CA 1
ATOM 1453 C C . MET A 1 189 ? 4.102 5.786 -2.670 1.00 88.69 189 MET A C 1
ATOM 1455 O O . MET A 1 189 ? 3.431 4.962 -2.045 1.00 88.69 189 MET A O 1
ATOM 1459 N N . LYS A 1 190 ? 5.396 5.990 -2.399 1.00 91.56 190 LYS A N 1
ATOM 1460 C CA . LYS A 1 190 ? 6.127 5.280 -1.337 1.00 91.56 190 LYS A CA 1
ATOM 1461 C C . LYS A 1 190 ? 5.674 5.690 0.070 1.00 91.56 190 LYS A C 1
ATOM 1463 O O . LYS A 1 190 ? 5.561 4.846 0.962 1.00 91.56 190 LYS A O 1
ATOM 1468 N N . ASP A 1 191 ? 5.382 6.973 0.266 1.00 93.25 191 ASP A N 1
ATOM 1469 C CA . ASP A 1 191 ? 4.852 7.491 1.530 1.00 93.25 191 ASP A CA 1
ATOM 1470 C C . ASP A 1 191 ? 3.461 6.896 1.818 1.00 93.25 191 ASP A C 1
ATOM 1472 O O . ASP A 1 191 ? 3.187 6.477 2.942 1.00 93.25 191 ASP A O 1
ATOM 1476 N N . ILE A 1 192 ? 2.601 6.786 0.796 1.00 92.25 192 ILE A N 1
ATOM 1477 C CA . ILE A 1 192 ? 1.294 6.115 0.891 1.00 92.25 192 ILE A CA 1
ATOM 1478 C C . ILE A 1 192 ? 1.454 4.651 1.292 1.00 92.25 192 ILE A C 1
ATOM 1480 O O . ILE A 1 192 ? 0.781 4.202 2.215 1.00 92.25 192 ILE A O 1
ATOM 1484 N N . GLU A 1 193 ? 2.341 3.910 0.628 1.00 90.06 193 GLU A N 1
ATOM 1485 C CA . GLU A 1 193 ? 2.600 2.504 0.951 1.00 90.06 193 GLU A CA 1
ATOM 1486 C C . GLU A 1 193 ? 3.024 2.336 2.415 1.00 90.06 193 GLU A C 1
ATOM 1488 O O . GLU A 1 193 ? 2.493 1.487 3.130 1.00 90.06 193 GLU A O 1
ATOM 1493 N N . THR A 1 194 ? 3.930 3.196 2.882 1.00 92.44 194 THR A N 1
ATOM 1494 C CA . THR A 1 194 ? 4.412 3.171 4.268 1.00 92.44 194 THR A CA 1
ATOM 1495 C C . THR A 1 194 ? 3.268 3.420 5.250 1.00 92.44 194 THR A C 1
ATOM 1497 O O . THR A 1 194 ? 3.080 2.646 6.189 1.00 92.44 194 THR A O 1
ATOM 1500 N N . LYS A 1 195 ? 2.445 4.446 5.000 1.00 92.75 195 LYS A N 1
ATOM 1501 C CA . LYS A 1 195 ? 1.283 4.761 5.842 1.00 92.75 195 LYS A CA 1
ATOM 1502 C C . LYS A 1 195 ? 0.213 3.663 5.815 1.00 92.75 195 LYS A C 1
ATOM 1504 O O . LYS A 1 195 ? -0.409 3.402 6.842 1.00 92.75 195 LYS A O 1
ATOM 1509 N N . LEU A 1 196 ? 0.002 2.996 4.677 1.00 90.06 196 LEU A N 1
ATOM 1510 C CA . LEU A 1 196 ? -0.915 1.854 4.575 1.00 90.06 196 LEU A CA 1
ATOM 1511 C C . LEU A 1 196 ? -0.423 0.666 5.412 1.00 90.06 196 LEU A C 1
ATOM 1513 O O . LEU A 1 196 ? -1.206 0.097 6.170 1.00 90.06 196 LEU A O 1
ATOM 1517 N N . LEU A 1 197 ? 0.872 0.344 5.351 1.00 91.38 197 LEU A N 1
ATOM 1518 C CA . LEU A 1 197 ? 1.485 -0.704 6.176 1.00 91.38 197 LEU A CA 1
ATOM 1519 C C . LEU A 1 197 ? 1.402 -0.387 7.677 1.00 91.38 197 LEU A C 1
ATOM 1521 O O . LEU A 1 197 ? 1.183 -1.281 8.500 1.00 91.38 197 LEU A O 1
ATOM 1525 N N . GLU A 1 198 ? 1.584 0.878 8.056 1.00 90.38 198 GLU A N 1
ATOM 1526 C CA . GLU A 1 198 ? 1.405 1.337 9.437 1.00 90.38 198 GLU A CA 1
ATOM 1527 C C . GLU A 1 198 ? -0.052 1.210 9.891 1.00 90.38 198 GLU A C 1
ATOM 1529 O O . GLU A 1 198 ? -0.309 0.675 10.973 1.00 90.38 198 GLU A O 1
ATOM 1534 N N . ALA A 1 199 ? -1.003 1.629 9.053 1.00 88.75 199 ALA A N 1
ATOM 1535 C CA . ALA A 1 199 ? -2.429 1.494 9.326 1.00 88.75 199 ALA A CA 1
ATOM 1536 C C . ALA A 1 199 ? -2.828 0.020 9.509 1.00 88.75 199 ALA A C 1
ATOM 1538 O O . ALA A 1 199 ? -3.495 -0.315 10.485 1.00 88.75 199 ALA A O 1
ATOM 1539 N N . GLU A 1 200 ? -2.354 -0.872 8.639 1.00 86.38 200 GLU A N 1
ATOM 1540 C CA . GLU A 1 200 ? -2.571 -2.322 8.721 1.00 86.38 200 GLU A CA 1
ATOM 1541 C C . GLU A 1 200 ? -2.029 -2.921 10.032 1.00 86.38 200 GLU A C 1
ATOM 1543 O O . GLU A 1 200 ? -2.701 -3.697 10.716 1.00 86.38 200 GLU A O 1
ATOM 1548 N N . LYS A 1 201 ? -0.811 -2.539 10.437 1.00 87.56 201 LYS A N 1
ATOM 1549 C CA . LYS A 1 201 ? -0.241 -2.956 11.730 1.00 87.56 201 LYS A CA 1
ATOM 1550 C C . LYS A 1 201 ? -1.062 -2.437 12.908 1.00 87.56 201 LYS A C 1
ATOM 1552 O O . LYS A 1 201 ? -1.289 -3.190 13.855 1.00 87.56 201 LYS A O 1
ATOM 1557 N N . ALA A 1 202 ? -1.512 -1.185 12.851 1.00 85.69 202 ALA A N 1
ATOM 1558 C CA . ALA A 1 202 ? -2.338 -0.591 13.894 1.00 85.69 202 ALA A CA 1
ATOM 1559 C C . ALA A 1 202 ? -3.687 -1.314 14.034 1.00 85.69 202 ALA A C 1
ATOM 1561 O O . ALA A 1 202 ? -4.154 -1.518 15.154 1.00 85.69 202 ALA A O 1
ATOM 1562 N N . GLU A 1 203 ? -4.290 -1.757 12.930 1.00 81.94 203 GLU A N 1
ATOM 1563 C CA . GLU A 1 203 ? -5.510 -2.571 12.965 1.00 81.94 203 GLU A CA 1
ATOM 1564 C C . GLU A 1 203 ? -5.294 -3.910 13.649 1.00 81.94 203 GLU A C 1
ATOM 1566 O O . GLU A 1 203 ? -6.005 -4.229 14.602 1.00 81.94 203 GLU A O 1
ATOM 1571 N N . ARG A 1 204 ? -4.263 -4.654 13.233 1.00 83.12 204 ARG A N 1
ATOM 1572 C CA . ARG A 1 204 ? -3.918 -5.931 13.869 1.00 83.12 204 ARG A CA 1
ATOM 1573 C C . ARG A 1 204 ? -3.683 -5.771 15.367 1.00 83.12 204 ARG A C 1
ATOM 1575 O O . ARG A 1 204 ? -4.132 -6.600 16.154 1.00 83.12 204 ARG A O 1
ATOM 1582 N N . GLN A 1 205 ? -3.011 -4.695 15.774 1.00 82.50 205 GLN A N 1
ATOM 1583 C CA . GLN A 1 205 ? -2.779 -4.419 17.188 1.00 82.50 205 GLN A CA 1
ATOM 1584 C C . GLN A 1 205 ? -4.092 -4.154 17.941 1.00 82.50 205 GLN A C 1
ATOM 1586 O O . GLN A 1 205 ? -4.294 -4.720 19.013 1.00 82.50 205 GLN A O 1
ATOM 1591 N N . ARG A 1 206 ? -5.014 -3.369 17.367 1.00 78.62 206 ARG A N 1
ATOM 1592 C CA . ARG A 1 206 ? -6.340 -3.110 17.957 1.00 78.62 206 ARG A CA 1
ATOM 1593 C C . ARG A 1 206 ? -7.160 -4.392 18.115 1.00 78.62 206 ARG A C 1
ATOM 1595 O O . ARG A 1 206 ? -7.780 -4.584 19.158 1.00 78.62 206 ARG A O 1
ATOM 1602 N N . GLU A 1 207 ? -7.138 -5.280 17.123 1.00 74.88 207 GLU A N 1
ATOM 1603 C CA . GLU A 1 207 ? -7.818 -6.581 17.203 1.00 74.88 207 GLU A CA 1
ATOM 1604 C C . GLU A 1 207 ? -7.256 -7.470 18.321 1.00 74.88 207 GLU A C 1
ATOM 1606 O O . GLU A 1 207 ? -8.002 -8.178 19.003 1.00 74.88 207 GLU A O 1
ATOM 1611 N N . LEU A 1 208 ? -5.935 -7.454 18.516 1.00 76.12 208 LEU A N 1
ATOM 1612 C CA . LEU A 1 208 ? -5.281 -8.187 19.599 1.00 76.12 208 LEU A CA 1
ATOM 1613 C C . LEU A 1 208 ? -5.593 -7.574 20.968 1.00 76.12 208 LEU A C 1
ATOM 1615 O O . LEU A 1 208 ? -5.818 -8.319 21.922 1.00 76.12 208 LEU A O 1
ATOM 1619 N N . ASP A 1 209 ? -5.642 -6.246 21.068 1.00 71.50 209 ASP A N 1
ATOM 1620 C CA . ASP A 1 209 ? -5.972 -5.543 22.309 1.00 71.50 209 ASP A CA 1
ATOM 1621 C C . ASP A 1 209 ? -7.425 -5.798 22.735 1.00 71.50 209 ASP A C 1
ATOM 1623 O O . ASP A 1 209 ? -7.674 -6.048 23.914 1.00 71.50 209 ASP A O 1
ATOM 1627 N N . GLU A 1 210 ? -8.385 -5.827 21.802 1.00 69.75 210 GLU A N 1
ATOM 1628 C CA . GLU A 1 210 ? -9.773 -6.210 22.110 1.00 69.75 210 GLU A CA 1
ATOM 1629 C C . GLU A 1 210 ? -9.870 -7.643 22.655 1.00 69.75 210 GLU A C 1
ATOM 1631 O O . GLU A 1 210 ? -10.603 -7.876 23.614 1.00 69.75 210 GLU A O 1
ATOM 1636 N N . LYS A 1 211 ? -9.069 -8.581 22.130 1.00 70.12 211 LYS A N 1
ATOM 1637 C CA . LYS A 1 211 ? -8.985 -9.963 22.645 1.00 70.12 211 LYS A CA 1
ATOM 1638 C C . LYS A 1 211 ? -8.295 -10.066 24.009 1.00 70.12 211 LYS A C 1
ATOM 1640 O O . LYS A 1 211 ? -8.541 -11.022 24.739 1.00 70.12 211 LYS A O 1
ATOM 1645 N N . ARG A 1 212 ? -7.412 -9.122 24.348 1.00 61.62 212 ARG A N 1
ATOM 1646 C CA . ARG A 1 212 ? -6.654 -9.103 25.613 1.00 61.62 212 ARG A CA 1
ATOM 1647 C C . ARG A 1 212 ? -7.364 -8.389 26.757 1.00 61.62 212 ARG A C 1
ATOM 1649 O O . ARG A 1 212 ? -6.873 -8.458 27.883 1.00 61.62 212 ARG A O 1
ATOM 1656 N N . LYS A 1 213 ? -8.495 -7.719 26.519 1.00 63.47 213 LYS A N 1
ATOM 1657 C CA . LYS A 1 213 ? -9.314 -7.175 27.608 1.00 63.47 213 LYS A CA 1
ATOM 1658 C C . LYS A 1 213 ? -9.873 -8.338 28.434 1.00 63.47 213 LYS A C 1
ATOM 1660 O O . LYS A 1 213 ? -10.842 -8.977 28.043 1.00 63.47 213 LYS A O 1
ATOM 1665 N N . SER A 1 214 ? -9.239 -8.625 29.570 1.00 63.59 214 SER A N 1
ATOM 1666 C CA . SER A 1 214 ? -9.777 -9.533 30.581 1.00 63.59 214 SER A CA 1
ATOM 1667 C C . SER A 1 214 ? -11.061 -8.941 31.155 1.00 63.59 214 SER A C 1
ATOM 1669 O O . SER A 1 214 ? -11.077 -7.756 31.498 1.00 63.59 214 SER A O 1
ATOM 1671 N N . GLU A 1 215 ? -12.110 -9.747 31.318 1.00 68.19 215 GLU A N 1
ATOM 1672 C CA . GLU A 1 215 ? -13.225 -9.352 32.176 1.00 68.19 215 GLU A CA 1
ATOM 1673 C C . GLU A 1 215 ? -12.678 -9.176 33.596 1.00 68.19 215 GLU A C 1
ATOM 1675 O O . GLU A 1 215 ? -12.210 -10.127 34.224 1.00 68.19 215 GLU A O 1
ATOM 1680 N N . THR A 1 216 ? -12.671 -7.940 34.093 1.00 70.50 216 THR A N 1
ATOM 1681 C CA . THR A 1 216 ? -12.421 -7.702 35.510 1.00 70.50 216 THR A CA 1
ATOM 1682 C C . THR A 1 216 ? -13.528 -8.395 36.295 1.00 70.50 216 THR A C 1
ATOM 1684 O O . THR A 1 216 ? -14.704 -8.311 35.930 1.00 70.50 216 THR A O 1
ATOM 1687 N N . ALA A 1 217 ? -13.159 -9.110 37.360 1.00 74.69 217 ALA A N 1
ATOM 1688 C CA . ALA A 1 217 ? -14.141 -9.731 38.236 1.00 74.69 217 ALA A CA 1
ATOM 1689 C C . ALA A 1 217 ? -15.112 -8.645 38.717 1.00 74.69 217 ALA A C 1
ATOM 1691 O O . ALA A 1 217 ? -14.701 -7.682 39.367 1.00 74.69 217 ALA A O 1
ATOM 1692 N N . LYS A 1 218 ? -16.391 -8.767 38.346 1.00 74.62 218 LYS A N 1
ATOM 1693 C CA . LYS A 1 218 ? -17.433 -7.905 38.901 1.00 74.62 218 LYS A CA 1
ATOM 1694 C C . LYS A 1 218 ? -17.486 -8.199 40.392 1.00 74.62 218 LYS A C 1
ATOM 1696 O O . LYS A 1 218 ? -17.684 -9.351 40.774 1.00 74.62 218 LYS A O 1
ATOM 1701 N N . ASP A 1 219 ? -17.290 -7.171 41.207 1.00 74.94 219 ASP A N 1
ATOM 1702 C CA . ASP A 1 219 ? -17.403 -7.273 42.657 1.00 74.94 219 ASP A CA 1
ATOM 1703 C C . ASP A 1 219 ? -18.888 -7.507 42.982 1.00 74.94 219 ASP A C 1
ATOM 1705 O O . ASP A 1 219 ? -19.682 -6.569 43.068 1.00 74.94 219 ASP A O 1
ATOM 1709 N N . LEU A 1 220 ? -19.314 -8.776 42.999 1.00 71.75 220 LEU A N 1
ATOM 1710 C CA . LEU A 1 220 ? -20.677 -9.128 43.379 1.00 71.75 220 LEU A CA 1
ATOM 1711 C C . LEU A 1 220 ? -20.789 -8.911 44.891 1.00 71.75 220 LEU A C 1
ATOM 1713 O O . LEU A 1 220 ? -20.101 -9.607 45.647 1.00 71.75 220 LEU A O 1
ATOM 1717 N N . PRO A 1 221 ? -21.654 -7.996 45.365 1.00 76.19 221 PRO A N 1
ATOM 1718 C CA . PRO A 1 221 ? -21.900 -7.889 46.790 1.00 76.19 221 PRO A CA 1
ATOM 1719 C C . PRO A 1 221 ? -22.42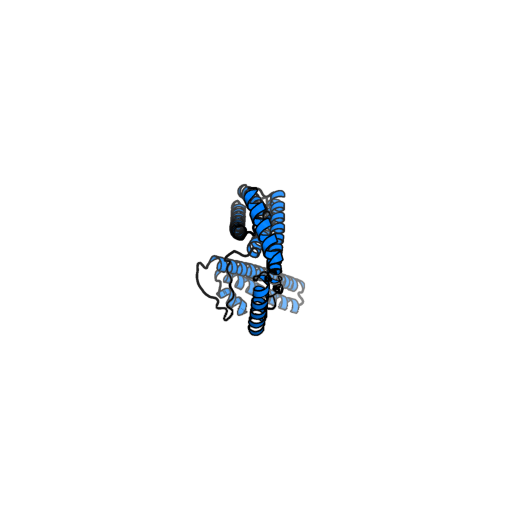5 -9.238 47.289 1.00 76.19 221 PRO A C 1
ATOM 1721 O O . PRO A 1 221 ? -23.314 -9.837 46.684 1.00 76.19 221 PRO A O 1
ATOM 1724 N N . ARG A 1 222 ? -21.860 -9.740 48.391 1.00 78.00 222 ARG A N 1
ATOM 1725 C CA . ARG A 1 222 ? -22.337 -10.973 49.021 1.00 78.00 222 ARG A CA 1
ATOM 1726 C C . ARG A 1 222 ? -23.760 -10.730 49.527 1.00 78.00 222 ARG A C 1
ATOM 1728 O O . ARG A 1 222 ? -23.947 -10.084 50.556 1.00 78.00 222 ARG A O 1
ATOM 1735 N N . GLU A 1 223 ? -24.751 -11.237 48.802 1.00 76.50 223 GLU A N 1
ATOM 1736 C CA . GLU A 1 223 ? -26.144 -11.186 49.238 1.00 76.50 223 GLU A CA 1
ATOM 1737 C C . GLU A 1 223 ? -26.292 -11.996 50.530 1.00 76.50 223 GLU A C 1
ATOM 1739 O O . GLU A 1 223 ? -25.805 -13.126 50.645 1.00 76.50 223 GLU A O 1
ATOM 1744 N N . VAL A 1 224 ? -26.916 -11.396 51.546 1.00 79.56 224 VAL A N 1
ATOM 1745 C CA . VAL A 1 224 ? -27.239 -12.123 52.775 1.00 79.56 224 VAL A CA 1
ATOM 1746 C C . VAL A 1 224 ? -28.254 -13.220 52.436 1.00 79.56 224 VAL A C 1
ATOM 1748 O O . VAL A 1 224 ? -29.261 -12.923 51.797 1.00 79.56 224 VAL A O 1
ATOM 1751 N N . PRO A 1 225 ? -28.031 -14.476 52.856 1.00 83.50 225 PRO A N 1
ATOM 1752 C CA . PRO A 1 225 ? -28.997 -15.550 52.654 1.00 83.50 225 PRO A CA 1
ATOM 1753 C C . PRO A 1 225 ? -30.401 -15.174 53.160 1.00 83.50 225 PRO A C 1
ATOM 1755 O O . PRO A 1 225 ? -30.529 -14.546 54.216 1.00 83.50 225 PRO A O 1
ATOM 1758 N N . ASN A 1 226 ? -31.453 -15.594 52.446 1.00 79.69 226 ASN A N 1
ATOM 1759 C CA . ASN A 1 226 ? -32.848 -15.219 52.741 1.00 79.69 226 ASN A CA 1
ATOM 1760 C C . ASN A 1 226 ? -33.260 -15.481 54.204 1.00 79.69 226 ASN A C 1
ATOM 1762 O O . ASN A 1 226 ? -33.962 -14.673 54.809 1.00 79.69 226 ASN A O 1
ATOM 1766 N N . ASN A 1 227 ? -32.772 -16.570 54.811 1.00 78.94 227 ASN A N 1
ATOM 1767 C CA . ASN A 1 227 ? -33.043 -16.910 56.214 1.00 78.94 227 ASN A CA 1
ATOM 1768 C C . ASN A 1 227 ? -32.474 -15.879 57.212 1.00 78.94 227 ASN A C 1
ATOM 1770 O O . ASN A 1 227 ? -33.098 -15.587 58.231 1.00 78.94 227 ASN A O 1
ATOM 1774 N N . ILE A 1 228 ? -31.305 -15.303 56.922 1.00 82.62 228 ILE A N 1
ATOM 1775 C CA . ILE A 1 228 ? -30.676 -14.258 57.741 1.00 82.62 228 ILE A CA 1
ATOM 1776 C C . ILE A 1 228 ? -31.365 -12.914 57.496 1.00 82.62 228 ILE A C 1
ATOM 1778 O O . ILE A 1 228 ? -31.537 -12.128 58.427 1.00 82.62 228 ILE A O 1
ATOM 1782 N N . GLN A 1 229 ? -31.802 -12.656 56.265 1.00 85.00 229 GLN A N 1
ATOM 1783 C CA . GLN A 1 229 ? -32.480 -11.418 55.897 1.00 85.00 229 GLN A CA 1
ATOM 1784 C C . GLN A 1 229 ? -33.827 -11.262 56.617 1.00 85.00 229 GLN A C 1
ATOM 1786 O O . GLN A 1 229 ? -34.114 -10.190 57.151 1.00 85.00 229 GLN A O 1
ATOM 1791 N N . GLU A 1 230 ? -34.618 -12.337 56.717 1.00 83.94 230 GLU A N 1
ATOM 1792 C CA . GLU A 1 230 ? -35.859 -12.341 57.502 1.00 83.94 230 GLU A CA 1
ATOM 1793 C C . GLU A 1 230 ? -35.609 -12.064 58.988 1.00 83.94 230 GLU A C 1
ATOM 1795 O O . GLU A 1 230 ? -36.325 -11.270 59.602 1.00 83.94 230 GLU A O 1
ATOM 1800 N N . TYR A 1 231 ? -34.573 -12.679 59.566 1.00 85.25 231 TYR A N 1
ATOM 1801 C CA . TYR A 1 231 ? -34.189 -12.454 60.959 1.00 85.25 231 TYR A CA 1
ATOM 1802 C C . TYR A 1 231 ? -33.753 -11.001 61.208 1.00 85.25 231 TYR A C 1
ATOM 1804 O O . TYR A 1 231 ? -34.209 -10.368 62.163 1.00 85.25 231 TYR A O 1
ATOM 1812 N N . LEU A 1 232 ? -32.920 -10.439 60.326 1.00 87.50 232 LEU A N 1
ATOM 1813 C CA . LEU A 1 232 ? -32.480 -9.044 60.406 1.00 87.50 232 LEU A CA 1
ATOM 1814 C C . LEU A 1 232 ? -33.650 -8.066 60.259 1.00 87.50 232 LEU A C 1
ATOM 1816 O O . LEU A 1 232 ? -33.719 -7.096 61.010 1.00 87.50 232 LEU A O 1
ATOM 1820 N N . LYS A 1 233 ? -34.590 -8.341 59.348 1.00 88.06 233 LYS A N 1
ATOM 1821 C CA . LYS A 1 233 ? -35.785 -7.516 59.131 1.00 88.06 233 LYS A CA 1
ATOM 1822 C C . LYS A 1 233 ? -36.726 -7.544 60.338 1.00 88.06 233 LYS A C 1
ATOM 1824 O O . LYS A 1 233 ? -37.204 -6.491 60.750 1.00 88.06 233 LYS A O 1
ATOM 1829 N N . LYS A 1 234 ? -36.938 -8.715 60.955 1.00 87.12 234 LYS A N 1
ATOM 1830 C CA . LYS A 1 234 ? -37.692 -8.835 62.218 1.00 87.12 234 LYS A CA 1
ATOM 1831 C C . LYS A 1 234 ? -37.035 -8.022 63.334 1.00 87.12 234 LYS A C 1
ATOM 1833 O O . LYS A 1 234 ? -37.687 -7.168 63.928 1.00 87.12 234 LYS A O 1
ATOM 1838 N N . ARG A 1 235 ? -35.725 -8.188 63.533 1.00 87.00 235 ARG A N 1
ATOM 1839 C CA . ARG A 1 235 ? -34.960 -7.434 64.538 1.00 87.00 235 ARG A CA 1
ATOM 1840 C C . ARG A 1 235 ? -34.996 -5.918 64.298 1.00 87.00 235 ARG A C 1
ATOM 1842 O O . ARG A 1 235 ? -35.072 -5.145 65.249 1.00 87.00 235 ARG A O 1
ATOM 1849 N N . GLN A 1 236 ? -34.942 -5.483 63.038 1.00 87.19 236 GLN A N 1
ATOM 1850 C CA . GLN A 1 236 ? -35.101 -4.073 62.673 1.00 87.19 236 GLN A CA 1
ATOM 1851 C C . GLN A 1 236 ? -36.507 -3.565 62.987 1.00 87.19 236 GLN A C 1
ATOM 1853 O O . GLN A 1 236 ? -36.614 -2.512 63.599 1.00 87.19 236 GLN A O 1
ATOM 1858 N N . SER A 1 237 ? -37.561 -4.316 62.655 1.00 86.56 237 SER A N 1
ATOM 1859 C CA . SER A 1 237 ? -38.943 -3.912 62.950 1.00 86.56 237 SER A CA 1
ATOM 1860 C C . SER A 1 237 ? -39.221 -3.783 64.453 1.00 86.56 237 SER A C 1
ATOM 1862 O O . SER A 1 237 ? -39.886 -2.842 64.881 1.00 86.56 237 SER A O 1
ATOM 1864 N N . GLU A 1 238 ? -38.637 -4.666 65.271 1.00 84.75 238 GLU A N 1
ATOM 1865 C CA . GLU A 1 238 ? -38.675 -4.556 66.732 1.00 84.75 238 GLU A CA 1
ATOM 1866 C C . GLU A 1 238 ? -37.980 -3.267 67.199 1.00 84.75 238 GLU A C 1
ATOM 1868 O O . GLU A 1 238 ? -38.539 -2.510 67.987 1.00 84.75 238 GLU A O 1
ATOM 1873 N N . ALA A 1 239 ? -36.788 -2.965 66.672 1.00 83.69 239 ALA A N 1
ATOM 1874 C CA . ALA A 1 239 ? -36.047 -1.747 67.008 1.00 83.69 239 ALA A CA 1
ATOM 1875 C C . ALA A 1 239 ? -36.727 -0.456 66.509 1.00 83.69 239 ALA A C 1
ATOM 1877 O O . ALA A 1 239 ? -36.685 0.569 67.192 1.00 83.69 239 ALA A O 1
ATOM 1878 N N . GLU A 1 240 ? -37.352 -0.490 65.332 1.00 81.56 240 GLU A N 1
ATOM 1879 C CA . GLU A 1 240 ? -38.112 0.622 64.760 1.00 81.56 240 GLU A CA 1
ATOM 1880 C C . GLU A 1 240 ? -39.335 0.950 65.604 1.00 81.56 240 GLU A C 1
ATOM 1882 O O . GLU A 1 240 ? -39.578 2.127 65.850 1.00 81.56 240 GLU A O 1
ATOM 1887 N N . MET A 1 241 ? -40.029 -0.058 66.141 1.00 77.19 241 MET A N 1
ATOM 1888 C CA . MET A 1 241 ? -41.133 0.144 67.080 1.00 77.19 241 MET A CA 1
ATOM 1889 C C . MET A 1 241 ? -40.689 0.951 68.311 1.00 77.19 241 MET A C 1
ATOM 1891 O O . MET A 1 241 ? -41.380 1.883 68.722 1.00 77.19 241 MET A O 1
ATOM 1895 N N . TYR A 1 242 ? -39.503 0.671 68.861 1.00 74.94 242 TYR A N 1
ATOM 1896 C CA . TYR A 1 242 ? -38.936 1.452 69.970 1.00 74.94 242 TYR A CA 1
ATOM 1897 C C . TYR A 1 242 ? -38.441 2.845 69.559 1.00 74.94 242 TYR A C 1
ATOM 1899 O O . TYR A 1 242 ? -38.360 3.733 70.405 1.00 74.94 242 TYR A O 1
ATOM 1907 N N . ARG A 1 243 ? -38.097 3.058 68.282 1.00 72.00 243 ARG A N 1
ATOM 1908 C CA . ARG A 1 243 ? -37.707 4.378 67.757 1.00 72.00 243 ARG A CA 1
ATOM 1909 C C . ARG A 1 243 ? -38.904 5.257 67.400 1.00 72.00 243 ARG A C 1
ATOM 1911 O O . ARG A 1 243 ? -38.822 6.468 67.578 1.00 72.00 243 ARG A O 1
ATOM 1918 N N . SER A 1 244 ? -39.987 4.674 66.890 1.00 69.38 244 SER A N 1
ATOM 1919 C CA . SER A 1 244 ? -41.203 5.393 66.494 1.00 69.38 244 SER A CA 1
ATOM 1920 C C . SER A 1 244 ? -42.091 5.734 67.683 1.00 69.38 244 SER A C 1
ATOM 1922 O O . SER A 1 244 ? -42.815 6.727 67.656 1.00 69.38 244 SER A O 1
ATOM 1924 N N . VAL A 1 245 ? -42.054 4.913 68.733 1.00 69.50 245 VAL A N 1
ATOM 1925 C CA . VAL A 1 245 ? -42.757 5.213 69.975 1.00 69.50 245 VAL A CA 1
ATOM 1926 C C . VAL A 1 245 ? -41.874 6.149 70.789 1.00 69.50 245 VAL A C 1
ATOM 1928 O O . VAL A 1 245 ? -40.885 5.733 71.387 1.00 69.50 245 VAL A O 1
ATOM 1931 N N . THR A 1 246 ? -42.230 7.435 70.826 1.00 65.06 246 THR A N 1
ATOM 1932 C CA . THR A 1 246 ? -41.637 8.364 71.792 1.00 65.06 246 THR A CA 1
ATOM 1933 C C . THR A 1 246 ? -41.801 7.763 73.191 1.00 65.06 246 THR A C 1
ATOM 1935 O O . THR A 1 246 ? -42.934 7.402 73.534 1.00 65.06 246 THR A O 1
ATOM 1938 N N . PRO A 1 247 ? -40.731 7.644 74.002 1.00 70.31 247 PRO A N 1
ATOM 1939 C CA . PRO A 1 247 ? -40.843 7.152 75.370 1.00 70.31 247 PRO A CA 1
ATOM 1940 C C . PRO A 1 247 ? -41.982 7.881 76.080 1.00 70.31 247 PRO A C 1
ATOM 1942 O O . PRO A 1 247 ? -42.076 9.106 75.971 1.00 70.31 247 PRO A O 1
ATOM 1945 N N . SER A 1 248 ? -42.871 7.157 76.766 1.00 70.19 248 SER A N 1
ATOM 1946 C CA . SER A 1 248 ? -43.994 7.788 77.461 1.00 70.19 248 SER A CA 1
ATOM 1947 C C . SER A 1 248 ? -43.448 8.808 78.465 1.00 70.19 248 SER A C 1
ATOM 1949 O O . SER A 1 248 ? -42.864 8.438 79.487 1.00 70.19 248 SER A O 1
ATOM 1951 N N . LEU A 1 249 ? -43.596 10.096 78.154 1.00 70.31 249 LEU A N 1
ATOM 1952 C CA . LEU A 1 249 ? -43.155 11.182 79.020 1.00 70.31 249 LEU A CA 1
ATOM 1953 C C . LEU A 1 249 ? -43.948 11.104 80.328 1.00 70.31 249 LEU A C 1
ATOM 1955 O O . LEU A 1 249 ? -45.176 10.985 80.305 1.00 70.31 249 LEU A O 1
ATOM 1959 N N . LYS A 1 250 ? -43.263 11.181 81.480 1.00 77.31 250 LYS A N 1
ATOM 1960 C CA . LYS A 1 250 ? -43.956 11.337 82.770 1.00 77.31 250 LYS A CA 1
ATOM 1961 C C . LYS A 1 250 ? -44.887 12.560 82.681 1.00 77.31 250 LYS A C 1
ATOM 1963 O O . LYS A 1 250 ? -44.498 13.534 82.032 1.00 77.31 250 LYS A O 1
ATOM 1968 N N . PRO A 1 251 ? -46.055 12.560 83.354 1.00 78.00 251 PRO A N 1
ATOM 1969 C CA . PRO A 1 251 ? -47.061 13.622 83.222 1.00 78.00 251 PRO A CA 1
ATOM 1970 C C . PRO A 1 251 ? -46.493 15.045 83.338 1.00 78.00 251 PRO A C 1
ATOM 1972 O O . PRO A 1 251 ? -46.872 15.923 82.570 1.00 78.00 251 PRO A O 1
ATOM 1975 N N . TYR A 1 252 ? -45.510 15.235 84.223 1.00 78.69 252 TYR A N 1
ATOM 1976 C CA . TYR A 1 252 ? -44.772 16.487 84.397 1.00 78.69 252 TYR A CA 1
ATOM 1977 C C . TYR A 1 252 ? -44.106 17.008 83.107 1.00 78.69 252 TYR A C 1
ATOM 1979 O O . TYR A 1 252 ? -44.267 18.170 82.747 1.00 78.69 252 TYR A O 1
ATOM 1987 N N . PHE A 1 253 ? -43.389 16.153 82.372 1.00 77.75 253 PHE A N 1
ATOM 1988 C CA . PHE A 1 253 ? -42.688 16.555 81.146 1.00 77.75 253 PHE A CA 1
ATOM 1989 C C . PHE A 1 253 ? -43.628 16.703 79.949 1.00 77.75 253 PHE A C 1
ATOM 1991 O O . PHE A 1 253 ? -43.322 17.456 79.030 1.00 77.75 253 PHE A O 1
ATOM 1998 N N . LYS A 1 254 ? -44.781 16.024 79.966 1.00 78.50 254 LYS A N 1
ATOM 1999 C CA . LYS A 1 254 ? -45.818 16.200 78.945 1.00 78.50 254 LYS A CA 1
ATOM 2000 C C . LYS A 1 254 ? -46.371 17.629 78.965 1.00 78.50 254 LYS A C 1
ATOM 2002 O O . LYS A 1 254 ? -46.429 18.261 77.919 1.00 78.50 254 LYS A O 1
ATOM 2007 N N . GLY A 1 255 ? -46.646 18.161 80.161 1.00 81.44 255 GLY A N 1
ATOM 2008 C CA . GLY A 1 255 ? -47.091 19.548 80.334 1.00 81.44 255 GLY A CA 1
ATOM 2009 C C . GLY A 1 255 ? -46.086 20.577 79.803 1.00 81.44 255 GLY A C 1
ATOM 2010 O O . GLY A 1 255 ? -46.471 21.471 79.059 1.00 81.44 255 GLY A O 1
ATOM 2011 N N . LEU A 1 256 ? -44.793 20.402 80.099 1.00 80.25 256 LEU A N 1
ATOM 2012 C CA . LEU A 1 256 ? -43.720 21.280 79.598 1.00 80.25 256 LEU A CA 1
ATOM 2013 C C . LEU A 1 256 ? -43.618 21.290 78.065 1.00 80.25 256 LEU A C 1
ATOM 2015 O O . LEU A 1 256 ? -43.377 22.332 77.456 1.00 80.25 256 LEU A O 1
ATOM 2019 N N . VAL A 1 257 ? -43.786 20.128 77.433 1.00 81.44 257 VAL A N 1
ATOM 2020 C CA . VAL A 1 257 ? -43.744 20.000 75.971 1.00 81.44 257 VAL A CA 1
ATOM 2021 C C . VAL A 1 257 ? -44.978 20.640 75.332 1.00 81.44 257 VAL A C 1
ATOM 2023 O O . VAL A 1 257 ? -44.839 21.380 74.357 1.00 81.44 257 VAL A O 1
ATOM 2026 N N . ASP A 1 258 ? -46.165 20.412 75.897 1.00 82.38 258 ASP A N 1
ATOM 2027 C CA . ASP A 1 258 ? -47.411 21.021 75.424 1.00 82.38 258 ASP A CA 1
ATOM 2028 C C . ASP A 1 258 ? -47.349 22.555 75.5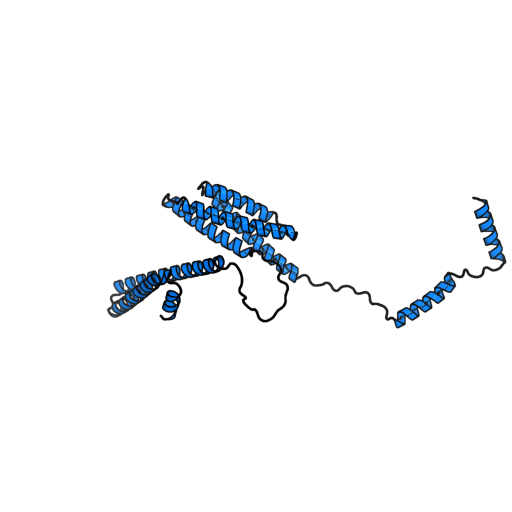22 1.00 82.38 258 ASP A C 1
ATOM 2030 O O . ASP A 1 258 ? -47.702 23.250 74.567 1.00 82.38 258 ASP A O 1
ATOM 2034 N N . GLU A 1 259 ? -46.814 23.083 76.627 1.00 83.75 259 GLU A N 1
ATOM 2035 C CA . GLU A 1 259 ? -46.606 24.517 76.842 1.00 83.75 259 GLU A CA 1
ATOM 2036 C C . GLU A 1 259 ? -45.594 25.108 75.845 1.00 83.75 259 GLU A C 1
ATOM 2038 O O . GLU A 1 259 ? -45.843 26.159 75.246 1.00 83.75 259 GLU A O 1
ATOM 2043 N N . TYR A 1 260 ? -44.484 24.408 75.579 1.00 83.88 260 TYR A N 1
ATOM 2044 C CA . TYR A 1 260 ? -43.520 24.805 74.550 1.00 83.88 260 TYR A CA 1
ATOM 2045 C C . TYR A 1 260 ? -44.167 24.881 73.158 1.00 83.88 260 TYR A C 1
ATOM 2047 O O . TYR A 1 260 ? -44.028 25.896 72.473 1.00 83.88 260 TYR A O 1
ATOM 2055 N N . TYR A 1 261 ? -44.922 23.859 72.740 1.00 83.50 261 TYR A N 1
ATOM 2056 C CA . TYR A 1 261 ? -45.594 23.866 71.436 1.00 83.50 261 TYR A CA 1
ATOM 2057 C C . TYR A 1 261 ? -46.701 24.921 71.335 1.00 83.50 261 TYR A C 1
ATOM 2059 O O . TYR A 1 261 ? -46.878 25.501 70.261 1.00 83.50 261 TYR A O 1
ATOM 2067 N N . HIS A 1 262 ? -47.421 25.203 72.424 1.00 81.62 262 HIS A N 1
ATOM 2068 C CA . HIS A 1 262 ? -48.388 26.302 72.474 1.00 81.62 262 HIS A CA 1
ATOM 2069 C C . HIS A 1 262 ? -47.702 27.656 72.272 1.00 81.62 262 HIS A C 1
ATOM 2071 O O . HIS A 1 262 ? -48.118 28.452 71.428 1.00 81.62 262 HIS A O 1
ATOM 2077 N N . ASN A 1 263 ? -46.588 27.883 72.969 1.00 82.44 263 ASN A N 1
ATOM 2078 C CA . ASN A 1 263 ? -45.814 29.115 72.858 1.00 82.44 263 ASN A CA 1
ATOM 2079 C C . ASN A 1 263 ? -45.181 29.286 71.469 1.00 82.44 263 ASN A C 1
ATOM 2081 O O . ASN A 1 263 ? -45.197 30.388 70.923 1.00 82.44 263 ASN A O 1
ATOM 2085 N N . VAL A 1 264 ? -44.679 28.208 70.859 1.00 81.31 264 VAL A N 1
ATOM 2086 C CA . VAL A 1 264 ? -44.124 28.230 69.494 1.00 81.31 264 VAL A CA 1
ATOM 2087 C C . VAL A 1 264 ? -45.208 28.477 68.441 1.00 81.31 264 VAL A C 1
ATOM 2089 O O . VAL A 1 264 ? -44.958 29.214 67.490 1.00 81.31 264 VAL A O 1
ATOM 2092 N N . LYS A 1 265 ? -46.414 27.911 68.597 1.00 73.56 265 LYS A N 1
ATOM 2093 C CA . LYS A 1 265 ? -47.537 28.166 67.677 1.00 73.56 265 LYS A CA 1
ATOM 2094 C C . LYS A 1 265 ? -48.123 29.569 67.818 1.00 73.56 265 LYS A C 1
ATOM 2096 O O . LYS A 1 265 ? -48.531 30.118 66.806 1.00 73.56 265 LYS A O 1
ATOM 2101 N N . SER A 1 266 ? -48.154 30.144 69.022 1.00 69.81 266 SER A N 1
ATOM 2102 C CA . SER A 1 266 ? -48.675 31.508 69.230 1.00 69.81 266 SER A CA 1
ATOM 2103 C C . SER A 1 266 ? -47.708 32.620 68.796 1.00 69.81 266 SER A C 1
ATOM 2105 O O . SER A 1 266 ? -48.123 33.760 68.630 1.00 69.81 266 SER A O 1
ATOM 2107 N N . LYS A 1 267 ? -46.419 32.299 68.606 1.00 58.41 267 LYS A N 1
ATOM 2108 C CA . LYS A 1 267 ? -45.385 33.228 68.111 1.00 58.41 267 LYS A CA 1
ATOM 2109 C C . LYS A 1 267 ? -45.262 33.280 66.577 1.00 58.41 267 LYS A C 1
ATOM 2111 O O . LYS A 1 267 ? -44.333 33.916 66.080 1.00 58.41 267 LYS A O 1
ATOM 2116 N N . LYS A 1 268 ? -46.154 32.616 65.840 1.00 47.06 268 LYS A N 1
ATOM 2117 C CA . LYS A 1 268 ? -46.329 32.762 64.387 1.00 47.06 268 LYS A CA 1
ATOM 2118 C C . LYS A 1 268 ? -47.606 33.534 64.107 1.00 47.06 268 LYS A C 1
ATOM 2120 O O . LYS A 1 268 ? -47.572 34.330 63.147 1.00 47.06 268 LYS A O 1
#